Protein AF-A0A920T2P3-F1 (afdb_monomer_lite)

pLDDT: mean 90.7, std 9.58, range [54.44, 98.81]

Secondary structure (DSSP, 8-state):
----HHHHHHHHHGGGPPPSSSS-PPEEEE---S-TTT-SHHHHHHHHHHHHHH-TTSEEEE---THHHHHHHHH----GGGG--BTTEEE-SSSGGGTSSHHHHH-SEEEESS-THHHHHHHH----EEEE-TT----TT-GGGGGGGGSEEESSHHHHHHHHHHHTT--TTHHHHHHHHHHH----SS-HHHHHHHHHHHHHTSPP-

Radius of gyration: 18.59 Å; chains: 1; bounding box: 59×37×44 Å

Foldseek 3Di:
DLFDLLVVQLVVVVVDDDDPAPDDAAEEEEEEEQPPVFTCCVVCVVVVVVVCQVVVSYAYEAEYDLCNVVVCVVPVDDPVVVPDDDRRYHYDNDDPCSPSCSSLVPHQEYEYALDPVVLVNLLVDQAEYEYEPQPPDPCVPPPSRVSVLQYHYDDDSVSVVVRVVVRVPDRPRRVVSVVSSVVRDDDDPDHSVVVVVVVVVVVVPDDDD

Structure (mmCIF, N/CA/C/O backbone):
data_AF-A0A920T2P3-F1
#
_entry.id   AF-A0A920T2P3-F1
#
loop_
_atom_site.group_PDB
_atom_site.id
_atom_site.type_symbol
_atom_site.label_atom_id
_atom_site.label_alt_id
_atom_site.label_comp_id
_atom_site.label_asym_id
_atom_site.label_entity_id
_atom_site.label_seq_id
_atom_site.pdbx_PDB_ins_code
_atom_site.Cartn_x
_atom_site.Cartn_y
_atom_site.Cartn_z
_atom_site.occupancy
_atom_site.B_iso_or_equiv
_atom_site.auth_seq_id
_atom_site.auth_comp_id
_atom_site.auth_asym_id
_atom_site.auth_atom_id
_atom_site.pdbx_PDB_model_num
ATOM 1 N N . MET A 1 1 ? 16.962 -1.217 -22.207 1.00 61.66 1 MET A N 1
ATOM 2 C CA . MET A 1 1 ? 16.282 -1.446 -20.914 1.00 61.66 1 MET A CA 1
ATOM 3 C C . MET A 1 1 ? 16.564 -2.885 -20.512 1.00 61.66 1 MET A C 1
ATOM 5 O O . MET A 1 1 ? 16.487 -3.729 -21.389 1.00 61.66 1 MET A O 1
ATOM 9 N N . VAL A 1 2 ? 16.967 -3.155 -19.268 1.00 69.56 2 VAL A N 1
ATOM 10 C CA . VAL A 1 2 ? 17.396 -4.499 -18.810 1.00 69.56 2 VAL A CA 1
ATOM 11 C C . VAL A 1 2 ? 16.439 -5.113 -17.774 1.00 69.56 2 VAL A C 1
ATOM 13 O O . VAL A 1 2 ? 16.710 -6.179 -17.237 1.00 69.56 2 VAL A O 1
ATOM 16 N N . GLY A 1 3 ? 15.295 -4.466 -17.519 1.00 75.44 3 GLY A N 1
ATOM 17 C CA . GLY A 1 3 ? 14.324 -4.842 -16.484 1.00 75.44 3 GLY A CA 1
ATOM 18 C C . GLY A 1 3 ? 14.743 -4.397 -15.074 1.00 75.44 3 GLY A C 1
ATOM 19 O O . GLY A 1 3 ? 15.512 -3.446 -14.937 1.00 75.44 3 GLY A O 1
ATOM 20 N N . VAL A 1 4 ? 14.211 -5.052 -14.032 1.00 81.00 4 VAL A N 1
ATOM 21 C CA . VAL A 1 4 ? 14.334 -4.640 -12.618 1.00 81.00 4 VAL A CA 1
ATOM 22 C C . VAL A 1 4 ? 14.995 -5.757 -11.789 1.00 81.00 4 VAL A C 1
ATOM 24 O O . VAL A 1 4 ? 14.297 -6.684 -11.373 1.00 81.00 4 VAL A O 1
ATOM 27 N N . PRO A 1 5 ? 16.312 -5.680 -11.489 1.00 85.31 5 PRO A N 1
ATOM 28 C CA . PRO A 1 5 ? 17.038 -6.706 -10.722 1.00 85.31 5 PRO A CA 1
ATOM 29 C C . PRO A 1 5 ? 16.409 -7.060 -9.366 1.00 85.31 5 PRO A C 1
ATOM 31 O O . PRO A 1 5 ? 16.456 -8.209 -8.933 1.00 85.31 5 PRO A O 1
ATOM 34 N N . LYS A 1 6 ? 15.745 -6.097 -8.711 1.00 84.50 6 LYS A N 1
ATOM 35 C CA . LYS A 1 6 ? 15.019 -6.327 -7.452 1.00 84.50 6 LYS A CA 1
ATOM 36 C C . LYS A 1 6 ? 13.978 -7.448 -7.570 1.00 84.50 6 LYS A C 1
ATOM 38 O O . LYS A 1 6 ? 13.826 -8.236 -6.641 1.00 84.50 6 LYS A O 1
ATOM 43 N N . LEU A 1 7 ? 13.311 -7.578 -8.719 1.00 82.56 7 LEU A N 1
ATOM 44 C CA . LEU A 1 7 ? 12.327 -8.640 -8.936 1.00 82.56 7 LEU A CA 1
ATOM 45 C C . LEU A 1 7 ? 12.966 -10.029 -9.023 1.00 82.56 7 LEU A C 1
ATOM 47 O O . LEU A 1 7 ? 12.326 -11.009 -8.647 1.00 82.56 7 LEU A O 1
ATOM 51 N N . ASP A 1 8 ? 14.212 -10.133 -9.489 1.00 83.44 8 ASP A N 1
ATOM 52 C CA . ASP A 1 8 ? 14.950 -11.400 -9.467 1.00 83.44 8 ASP A CA 1
ATOM 53 C C . ASP A 1 8 ? 15.255 -11.811 -8.025 1.00 83.44 8 ASP A C 1
ATOM 55 O O . ASP A 1 8 ? 15.027 -12.956 -7.634 1.00 83.44 8 ASP A O 1
ATOM 59 N N . TRP A 1 9 ? 15.684 -10.854 -7.202 1.00 83.75 9 TRP A N 1
ATOM 60 C CA . TRP A 1 9 ? 15.942 -11.092 -5.786 1.00 83.75 9 TRP A CA 1
ATOM 61 C C . TRP A 1 9 ? 14.675 -11.476 -5.005 1.00 83.75 9 TRP A C 1
ATOM 63 O O . TRP A 1 9 ? 14.694 -12.440 -4.235 1.00 83.75 9 TRP A O 1
ATOM 73 N N . MET A 1 10 ? 13.548 -10.803 -5.256 1.00 82.62 10 MET A N 1
ATOM 74 C CA . MET A 1 10 ? 12.258 -11.146 -4.643 1.00 82.62 10 MET A CA 1
ATOM 75 C C . MET A 1 10 ? 11.829 -12.586 -4.968 1.00 82.62 10 MET A C 1
ATOM 77 O O . MET A 1 10 ? 11.338 -13.292 -4.085 1.00 82.62 10 MET A O 1
ATOM 81 N N . LYS A 1 11 ? 12.060 -13.065 -6.204 1.00 79.31 11 LYS A N 1
ATOM 82 C CA . LYS A 1 11 ? 11.781 -14.465 -6.588 1.00 79.31 11 LYS A CA 1
ATOM 83 C C . LYS A 1 11 ? 12.594 -15.461 -5.757 1.00 79.31 11 LYS A C 1
ATOM 85 O O . LYS A 1 11 ? 12.047 -16.477 -5.339 1.00 79.31 11 LYS A O 1
ATOM 90 N N . ILE A 1 12 ? 13.869 -15.167 -5.491 1.00 79.00 12 ILE A N 1
ATOM 91 C CA . ILE A 1 12 ? 14.753 -16.019 -4.676 1.00 79.00 12 ILE A CA 1
ATOM 92 C C . ILE A 1 12 ? 14.284 -16.033 -3.212 1.00 79.00 12 ILE A C 1
ATOM 94 O O . ILE A 1 12 ? 14.188 -17.095 -2.584 1.00 79.00 12 ILE A O 1
ATOM 98 N N . LYS A 1 13 ? 13.949 -14.856 -2.668 1.00 75.25 13 LYS A N 1
ATOM 99 C CA . LYS A 1 13 ? 13.565 -14.683 -1.261 1.00 75.25 13 LYS A CA 1
ATOM 100 C C . LYS A 1 13 ? 12.248 -15.375 -0.894 1.00 75.25 13 LYS A C 1
ATOM 102 O O . LYS A 1 13 ? 12.117 -15.880 0.222 1.00 75.25 13 LYS A O 1
ATOM 107 N N . LYS A 1 14 ? 11.299 -15.456 -1.832 1.00 67.31 14 LYS A N 1
ATOM 108 C CA . LYS A 1 14 ? 9.951 -16.022 -1.626 1.00 67.31 14 LYS A CA 1
ATOM 109 C C . LYS A 1 14 ? 9.938 -17.461 -1.075 1.00 67.31 14 LYS A C 1
ATOM 111 O O . LYS A 1 14 ? 8.937 -17.894 -0.517 1.00 67.31 14 LYS A O 1
ATOM 116 N N . SER A 1 15 ? 11.059 -18.181 -1.162 1.00 54.44 15 SER A N 1
ATOM 117 C CA . SER A 1 15 ? 11.254 -19.527 -0.602 1.00 54.44 15 SER A CA 1
ATOM 118 C C . SER A 1 15 ? 11.233 -19.622 0.939 1.00 54.44 15 SER A C 1
ATOM 120 O O . SER A 1 15 ? 11.198 -20.733 1.463 1.00 54.44 15 SER A O 1
ATOM 122 N N . LYS A 1 16 ? 11.217 -18.500 1.680 1.00 57.81 16 LYS A N 1
ATOM 123 C CA . LYS A 1 16 ? 11.247 -18.461 3.162 1.00 57.81 16 LYS A CA 1
ATOM 124 C C . LYS A 1 16 ? 9.990 -17.845 3.807 1.00 57.81 16 LYS A C 1
ATOM 126 O O . LYS A 1 16 ? 10.105 -17.049 4.735 1.00 57.81 16 LYS A O 1
ATOM 131 N N . SER A 1 17 ? 8.793 -18.163 3.312 1.00 60.75 17 SER A N 1
ATOM 132 C CA . SER A 1 17 ? 7.540 -17.565 3.813 1.00 60.75 17 SER A CA 1
ATOM 133 C C . SER A 1 17 ? 7.268 -17.908 5.287 1.00 60.75 17 SER A C 1
ATOM 135 O O . SER A 1 17 ? 7.016 -19.064 5.620 1.00 60.75 17 SER A O 1
ATOM 137 N N . GLN A 1 18 ? 7.254 -16.896 6.158 1.00 75.38 18 GLN A N 1
ATOM 138 C CA . GLN A 1 18 ? 6.680 -16.973 7.508 1.00 75.38 18 GLN A CA 1
ATOM 139 C C . GLN A 1 18 ? 5.186 -16.623 7.472 1.00 75.38 18 GLN A C 1
ATOM 141 O O . GLN A 1 18 ? 4.713 -16.012 6.519 1.00 75.38 18 GLN A O 1
ATOM 146 N N . ARG A 1 19 ? 4.427 -17.023 8.497 1.00 86.12 19 ARG A N 1
ATOM 147 C CA . ARG A 1 19 ? 3.021 -16.628 8.676 1.00 86.12 19 ARG A CA 1
ATOM 148 C C . ARG A 1 19 ? 2.975 -15.272 9.398 1.00 86.12 19 ARG A C 1
ATOM 150 O O . ARG A 1 19 ? 3.547 -15.172 10.476 1.00 86.12 19 ARG A O 1
ATOM 157 N N . LEU A 1 20 ? 2.315 -14.256 8.822 1.00 92.06 20 LEU A N 1
ATOM 158 C CA . LEU A 1 20 ? 2.193 -12.915 9.437 1.00 92.06 20 LEU A CA 1
ATOM 159 C C . LEU A 1 20 ? 1.037 -12.807 10.443 1.00 92.06 20 LEU A C 1
ATOM 161 O O . LEU A 1 20 ? 1.167 -12.113 11.443 1.00 92.06 20 LEU A O 1
ATOM 165 N N . PHE A 1 21 ? -0.079 -13.495 10.190 1.00 95.88 21 PHE A N 1
ATOM 166 C CA . PHE A 1 21 ? -1.282 -13.457 11.030 1.00 95.88 21 PHE A CA 1
ATOM 167 C C . PHE A 1 21 ? -1.726 -14.873 11.392 1.00 95.88 21 PHE A C 1
ATOM 169 O O . PHE A 1 21 ? -1.635 -15.778 10.566 1.00 95.88 21 PHE A O 1
ATOM 176 N N . ASN A 1 22 ? -2.276 -15.073 12.591 1.00 95.19 22 ASN A N 1
ATOM 177 C CA . ASN A 1 22 ? -2.710 -16.388 13.097 1.00 95.19 22 ASN A CA 1
ATOM 178 C C . ASN A 1 22 ? -4.079 -16.861 12.557 1.00 95.19 22 ASN A C 1
ATOM 180 O O . ASN A 1 22 ? -4.710 -17.738 13.140 1.00 95.19 22 ASN A O 1
ATOM 184 N N . ASN A 1 23 ? -4.550 -16.282 11.454 1.00 95.94 23 ASN A N 1
ATOM 185 C CA . ASN A 1 23 ? -5.811 -16.606 10.787 1.00 95.94 23 ASN A CA 1
ATOM 186 C C . ASN A 1 23 ? -5.610 -16.576 9.255 1.00 95.94 23 ASN A C 1
ATOM 188 O O . ASN A 1 23 ? -4.478 -16.394 8.802 1.00 95.94 23 ASN A O 1
ATOM 192 N N . ASP A 1 24 ? -6.683 -16.774 8.487 1.00 95.50 24 ASP A N 1
ATOM 193 C CA . ASP A 1 24 ? -6.663 -16.786 7.013 1.00 95.50 24 ASP A CA 1
ATOM 194 C C . ASP A 1 24 ? -7.496 -15.630 6.414 1.00 95.50 24 ASP A C 1
ATOM 196 O O . ASP A 1 24 ? -7.979 -15.707 5.285 1.00 95.50 24 ASP A O 1
ATOM 200 N N . ASN A 1 25 ? -7.709 -14.558 7.186 1.00 97.88 25 ASN A N 1
ATOM 201 C CA . ASN A 1 25 ? -8.450 -13.386 6.727 1.00 97.88 25 ASN A CA 1
ATOM 202 C C . ASN A 1 25 ? -7.683 -12.655 5.609 1.00 97.88 25 ASN A C 1
ATOM 204 O O . ASN A 1 25 ? -6.449 -12.604 5.665 1.00 97.88 25 ASN A O 1
ATOM 208 N N . PRO A 1 26 ? -8.388 -12.005 4.657 1.00 98.06 26 PRO A N 1
ATOM 209 C CA . PRO A 1 26 ? -7.751 -11.198 3.621 1.00 98.06 26 PRO A CA 1
ATOM 210 C C . PRO A 1 26 ? -6.804 -10.150 4.209 1.00 98.06 26 PRO A C 1
ATOM 212 O O . PRO A 1 26 ? -7.164 -9.443 5.157 1.00 98.06 26 PRO A O 1
ATOM 215 N N . ILE A 1 27 ? -5.610 -10.043 3.632 1.00 98.56 27 ILE A N 1
ATOM 216 C CA . ILE A 1 27 ? -4.548 -9.152 4.096 1.00 98.56 27 ILE A CA 1
ATOM 217 C C . ILE A 1 27 ? -4.503 -7.898 3.221 1.00 98.56 27 ILE A C 1
ATOM 219 O O . ILE A 1 27 ? -4.274 -7.961 2.012 1.00 98.56 27 ILE A O 1
ATOM 223 N N . PHE A 1 28 ? -4.658 -6.738 3.847 1.00 98.81 28 PHE A N 1
ATOM 224 C CA . PHE A 1 28 ? -4.520 -5.430 3.217 1.00 98.81 28 PHE A CA 1
ATOM 225 C C . PHE A 1 28 ? -3.160 -4.832 3.555 1.00 98.81 28 PHE A C 1
ATOM 227 O O . PHE A 1 28 ? -2.734 -4.877 4.705 1.00 98.81 28 PHE A O 1
ATOM 234 N N . TYR A 1 29 ? -2.484 -4.245 2.571 1.00 98.62 29 TYR A N 1
ATOM 235 C CA . TYR A 1 29 ? -1.197 -3.580 2.760 1.00 98.62 29 TYR A CA 1
ATOM 236 C C . TYR A 1 29 ? -1.336 -2.078 2.547 1.00 98.62 29 TYR A C 1
ATOM 238 O O . TYR A 1 29 ? -1.488 -1.633 1.413 1.00 98.62 29 TYR A O 1
ATOM 246 N N . TYR A 1 30 ? -1.278 -1.306 3.634 1.00 98.69 30 TYR A N 1
ATOM 247 C CA . TYR A 1 30 ? -1.269 0.152 3.584 1.00 98.69 30 TYR A CA 1
ATOM 248 C C . TYR A 1 30 ? 0.164 0.686 3.512 1.00 98.69 30 TYR A C 1
ATOM 250 O O . TYR A 1 30 ? 0.909 0.594 4.489 1.00 98.69 30 TYR A O 1
ATOM 258 N N . ASN A 1 31 ? 0.528 1.254 2.359 1.00 97.88 31 ASN A N 1
ATOM 259 C CA . ASN A 1 31 ? 1.858 1.798 2.075 1.00 97.88 31 ASN A CA 1
ATOM 260 C C . ASN A 1 31 ? 1.779 3.183 1.415 1.00 97.88 31 ASN A C 1
ATOM 262 O O . ASN A 1 31 ? 1.999 3.308 0.205 1.00 97.88 31 ASN A O 1
ATOM 266 N N . PRO A 1 32 ? 1.448 4.230 2.186 1.00 96.94 32 PRO A N 1
ATOM 267 C CA . PRO A 1 32 ? 1.470 5.590 1.680 1.00 96.94 32 PRO A CA 1
ATOM 268 C C . PRO A 1 32 ? 2.897 6.071 1.399 1.00 96.94 32 PRO A C 1
ATOM 270 O O . PRO A 1 32 ? 3.878 5.617 2.005 1.00 96.94 32 PRO A O 1
ATOM 273 N N . HIS A 1 33 ? 2.990 7.035 0.494 1.00 95.50 33 HIS A N 1
ATOM 274 C CA . HIS A 1 33 ? 4.208 7.744 0.154 1.00 95.50 33 HIS A CA 1
ATOM 275 C C . HIS A 1 33 ? 4.701 8.598 1.329 1.00 95.50 33 HIS A C 1
ATOM 277 O O . HIS A 1 33 ? 3.955 8.890 2.264 1.00 95.50 33 HIS A O 1
ATOM 283 N N . TRP A 1 34 ? 5.973 8.995 1.310 1.00 93.06 34 TRP A N 1
ATOM 284 C CA . TRP A 1 34 ? 6.569 9.754 2.411 1.00 93.06 34 TRP A CA 1
ATOM 285 C C . TRP A 1 34 ? 6.405 11.271 2.258 1.00 93.06 34 TRP A C 1
ATOM 287 O O . TRP A 1 34 ? 6.325 11.970 3.265 1.00 93.06 34 TRP A O 1
ATOM 297 N N . GLU A 1 35 ? 6.332 11.790 1.030 1.00 92.19 35 GLU A N 1
ATOM 298 C CA . GLU A 1 35 ? 6.154 13.226 0.797 1.00 92.19 35 GLU A CA 1
ATOM 299 C C . GLU A 1 35 ? 4.749 13.672 1.210 1.00 92.19 35 GLU A C 1
ATOM 301 O O . GLU A 1 35 ? 3.751 13.304 0.592 1.00 92.19 35 GLU A O 1
ATOM 306 N N . ILE A 1 36 ? 4.676 14.467 2.279 1.00 87.19 36 ILE A N 1
ATOM 307 C CA . ILE A 1 36 ? 3.431 14.816 2.983 1.00 87.19 36 ILE A CA 1
ATOM 308 C C . ILE A 1 36 ? 2.399 15.490 2.064 1.00 87.19 36 ILE A C 1
ATOM 310 O O . ILE A 1 36 ? 1.200 15.269 2.232 1.00 87.19 36 ILE A O 1
ATOM 314 N N . GLU A 1 37 ? 2.851 16.278 1.085 1.00 88.69 37 GLU A N 1
ATOM 315 C CA . GLU A 1 37 ? 1.982 16.996 0.140 1.00 88.69 37 GLU A CA 1
ATOM 316 C C . GLU A 1 37 ? 1.169 16.060 -0.760 1.00 88.69 37 GLU A C 1
ATOM 318 O O . GLU A 1 37 ? 0.077 16.419 -1.191 1.00 88.69 37 GLU A O 1
ATOM 323 N N . PHE A 1 38 ? 1.664 14.844 -0.993 1.00 90.12 38 PHE A N 1
ATOM 324 C CA . PHE A 1 38 ? 1.003 13.837 -1.825 1.00 90.12 38 PHE A CA 1
ATOM 325 C C . PHE A 1 38 ? 0.519 12.628 -1.025 1.00 90.12 38 PHE A C 1
ATOM 327 O O . PHE A 1 38 ? -0.368 11.895 -1.461 1.00 90.12 38 PHE A O 1
ATOM 334 N N . SER A 1 39 ? 1.106 12.422 0.151 1.00 95.00 39 SER A N 1
ATOM 335 C CA . SER A 1 39 ? 0.859 11.272 1.003 1.00 95.00 39 SER A CA 1
ATOM 336 C C . SER A 1 39 ? -0.546 11.289 1.591 1.00 95.00 39 SER A C 1
ATOM 338 O O . SER A 1 39 ? -1.037 12.327 2.049 1.00 95.00 39 SER A O 1
ATOM 340 N N . SER A 1 40 ? -1.172 10.117 1.678 1.00 96.94 40 SER A N 1
ATOM 341 C CA . SER A 1 40 ? -2.374 9.939 2.489 1.00 96.94 40 SER A CA 1
ATOM 342 C C . SER A 1 40 ? -2.070 9.797 3.979 1.00 96.94 40 SER A C 1
ATOM 344 O O . SER A 1 40 ? -2.986 9.900 4.791 1.00 96.94 40 SER A O 1
ATOM 346 N N . TYR A 1 41 ? -0.807 9.590 4.367 1.00 96.62 41 TYR A N 1
ATOM 347 C CA . TYR A 1 41 ? -0.419 9.159 5.708 1.00 96.62 41 TYR A CA 1
ATOM 348 C C . TYR A 1 41 ? -1.004 10.032 6.829 1.00 96.62 41 TYR A C 1
ATOM 350 O O . TYR A 1 41 ? -1.790 9.527 7.625 1.00 96.62 41 TYR A O 1
ATOM 358 N N . LEU A 1 42 ? -0.708 11.338 6.871 1.00 94.81 42 LEU A N 1
ATOM 359 C CA . LEU A 1 42 ? -1.171 12.200 7.973 1.00 94.81 42 LEU A CA 1
ATOM 360 C C . LEU A 1 42 ? -2.692 12.388 8.012 1.00 94.81 42 LEU A C 1
ATOM 362 O O . LEU A 1 42 ? -3.247 12.595 9.084 1.00 94.81 42 LEU A O 1
ATOM 366 N N . LYS A 1 43 ? -3.365 12.319 6.860 1.00 95.81 43 LYS A N 1
ATOM 367 C CA . LYS A 1 43 ? -4.815 12.541 6.755 1.00 95.81 43 LYS A CA 1
ATOM 368 C C . LYS A 1 43 ? -5.640 11.273 6.987 1.00 95.81 43 LYS A C 1
ATOM 370 O O . LYS A 1 43 ? -6.806 11.380 7.346 1.00 95.81 43 LYS A O 1
ATOM 375 N N . TRP A 1 44 ? -5.060 10.095 6.748 1.00 97.69 44 TRP A N 1
ATOM 376 C CA . TRP A 1 44 ? -5.793 8.825 6.715 1.00 97.69 44 TRP A CA 1
ATOM 377 C C . TRP A 1 44 ? -5.261 7.749 7.655 1.00 97.69 44 TRP A C 1
ATOM 379 O O . TRP A 1 44 ? -5.937 6.736 7.805 1.00 97.69 44 TRP A O 1
ATOM 389 N N . LYS A 1 45 ? -4.101 7.916 8.306 1.00 96.56 45 LYS A N 1
ATOM 390 C CA . LYS A 1 45 ? -3.564 6.876 9.202 1.00 96.56 45 LYS A CA 1
ATOM 391 C C . LYS A 1 45 ? -4.579 6.431 10.258 1.00 96.56 45 LYS A C 1
ATOM 393 O O . LYS A 1 45 ? -4.817 5.233 10.381 1.00 96.56 45 LYS A O 1
ATOM 398 N N . ASP A 1 46 ? -5.230 7.376 10.932 1.00 96.88 46 ASP A N 1
ATOM 399 C CA . ASP A 1 46 ? -6.174 7.070 12.008 1.00 96.88 46 ASP A CA 1
ATOM 400 C C . ASP A 1 46 ? -7.464 6.467 11.445 1.00 96.88 46 ASP A C 1
ATOM 402 O O . ASP A 1 46 ? -7.923 5.446 11.942 1.00 96.88 46 ASP A O 1
ATOM 406 N N . VAL A 1 47 ? -7.963 6.993 10.32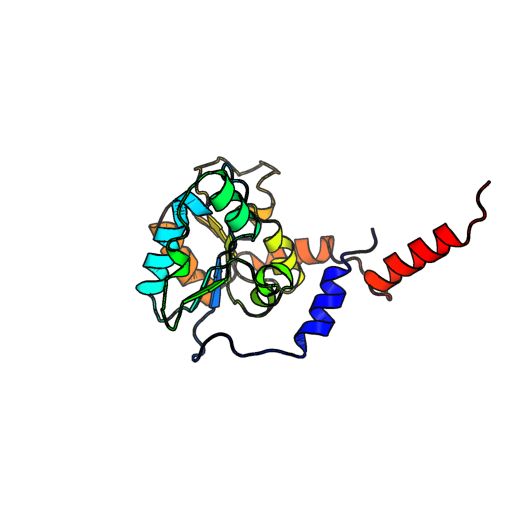0 1.00 97.69 47 VAL A N 1
ATOM 407 C CA . VAL A 1 47 ? -9.124 6.446 9.595 1.00 97.69 47 VAL A CA 1
ATOM 408 C C . VAL A 1 47 ? -8.907 4.977 9.210 1.00 97.69 47 VAL A C 1
ATOM 410 O O . VAL A 1 47 ? -9.774 4.133 9.436 1.00 97.69 47 VAL A O 1
ATOM 413 N N . ILE A 1 48 ? -7.738 4.655 8.647 1.00 98.31 48 ILE A N 1
ATOM 414 C CA . ILE A 1 48 ? -7.374 3.288 8.257 1.00 98.31 48 ILE A CA 1
ATOM 415 C C . ILE A 1 48 ? -7.287 2.395 9.496 1.00 98.31 48 ILE A C 1
ATOM 417 O O . ILE A 1 48 ? -7.903 1.331 9.537 1.00 98.31 48 ILE A O 1
ATOM 421 N N . LEU A 1 49 ? -6.559 2.824 10.526 1.00 98.31 49 LEU A N 1
ATOM 422 C CA . LEU A 1 49 ? -6.371 2.034 11.741 1.00 98.31 49 LEU A CA 1
ATOM 423 C C . LEU A 1 49 ? -7.697 1.773 12.465 1.00 98.31 49 LEU A C 1
ATOM 425 O O . LEU A 1 49 ? -7.957 0.641 12.867 1.00 98.31 49 LEU A O 1
ATOM 429 N N . GLU A 1 50 ? -8.558 2.781 12.600 1.00 98.00 50 GLU A N 1
ATOM 430 C CA . GLU A 1 50 ? -9.885 2.642 13.204 1.00 98.00 50 GLU A CA 1
ATOM 431 C C . GLU A 1 50 ? -10.779 1.686 12.414 1.00 98.00 50 GLU A C 1
ATOM 433 O O . GLU A 1 50 ? -11.416 0.811 13.007 1.00 98.00 50 GLU A O 1
ATOM 438 N N . PHE A 1 51 ? -10.777 1.780 11.081 1.00 98.50 51 PHE A N 1
ATOM 439 C CA . PHE A 1 51 ? -11.531 0.861 10.235 1.00 98.50 51 PHE A CA 1
ATOM 440 C C . PHE A 1 51 ? -11.098 -0.597 10.459 1.00 98.50 51 PHE A C 1
ATOM 442 O O . PHE A 1 51 ? -11.939 -1.462 10.720 1.00 98.50 51 PHE A O 1
ATOM 449 N N . PHE A 1 52 ? -9.795 -0.890 10.425 1.00 98.50 52 PHE A N 1
ATOM 450 C CA . PHE A 1 52 ? -9.306 -2.263 10.599 1.00 98.50 52 PHE A CA 1
ATOM 451 C C . PHE A 1 52 ? -9.423 -2.774 12.043 1.00 98.50 52 PHE A C 1
ATOM 453 O O . PHE A 1 52 ? -9.638 -3.971 12.235 1.00 98.50 52 PHE A O 1
ATOM 460 N N . LYS A 1 53 ? -9.401 -1.897 13.057 1.00 98.06 53 LYS A N 1
ATOM 461 C CA . LYS A 1 53 ? -9.747 -2.267 14.444 1.00 98.06 53 LYS A CA 1
ATOM 462 C C . LYS A 1 53 ? -11.191 -2.754 14.564 1.00 98.06 53 LYS A C 1
ATOM 464 O O . LYS A 1 53 ? -11.468 -3.713 15.283 1.00 98.06 53 LYS A O 1
ATOM 469 N N . GLN A 1 54 ? -12.116 -2.115 13.844 1.00 97.88 54 GLN A N 1
ATOM 470 C CA . GLN A 1 54 ? -13.538 -2.472 13.854 1.00 97.88 54 GLN A CA 1
ATOM 471 C C . GLN A 1 54 ? -13.862 -3.680 12.960 1.00 97.88 54 GLN A C 1
ATOM 473 O O . GLN A 1 54 ? -14.832 -4.397 13.212 1.00 97.88 54 GLN A O 1
ATOM 478 N N . LYS A 1 55 ? -13.078 -3.923 11.903 1.00 97.38 55 LYS A N 1
ATOM 479 C CA . LYS A 1 55 ? -13.309 -4.989 10.915 1.00 97.38 55 LYS A CA 1
ATOM 480 C C . LYS A 1 55 ? -12.285 -6.120 11.045 1.00 97.38 55 LYS A C 1
ATOM 482 O O . LYS A 1 55 ? -11.557 -6.417 10.106 1.00 97.38 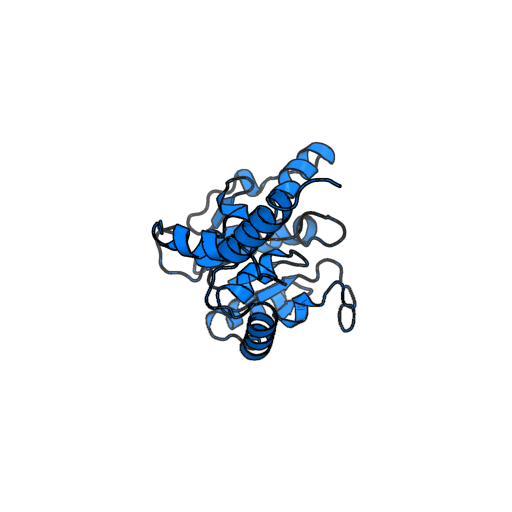55 LYS A O 1
ATOM 487 N N . LYS A 1 56 ? -12.281 -6.814 12.190 1.00 96.12 56 LYS A N 1
ATOM 488 C CA . LYS A 1 56 ? -11.311 -7.889 12.513 1.00 96.12 56 LYS A CA 1
ATOM 489 C C . LYS A 1 56 ? -11.349 -9.130 11.607 1.00 96.12 56 LYS A C 1
ATOM 491 O O . LYS A 1 56 ? -10.493 -9.999 11.724 1.00 96.12 56 LYS A O 1
ATOM 496 N N . PHE A 1 57 ? -12.315 -9.214 10.692 1.00 96.81 57 PHE A N 1
ATOM 497 C CA . PHE A 1 57 ? -12.339 -10.198 9.604 1.00 96.81 57 PHE A CA 1
ATOM 498 C C . PHE A 1 57 ? -11.432 -9.814 8.419 1.00 96.81 57 PHE A C 1
ATOM 500 O O . PHE A 1 57 ? -11.396 -10.527 7.419 1.00 96.81 57 PHE A O 1
ATOM 507 N N . TYR A 1 58 ? -10.690 -8.710 8.534 1.00 98.50 58 TYR A N 1
ATOM 508 C CA . TYR A 1 58 ? -9.581 -8.340 7.665 1.00 98.50 58 TYR A CA 1
ATOM 509 C C . TYR A 1 58 ? -8.305 -8.154 8.482 1.00 98.50 58 TYR A C 1
ATOM 511 O O . TYR A 1 58 ? -8.341 -7.636 9.601 1.00 98.50 58 TYR A O 1
ATOM 519 N N . ASN A 1 59 ? -7.178 -8.528 7.888 1.00 98.75 59 ASN A N 1
ATOM 520 C CA . ASN A 1 59 ? -5.857 -8.238 8.421 1.00 98.75 59 ASN A CA 1
ATOM 521 C C . ASN A 1 59 ? -5.285 -6.985 7.749 1.00 98.75 59 ASN A C 1
ATOM 523 O O . ASN A 1 59 ? -5.487 -6.769 6.553 1.00 98.75 59 ASN A O 1
ATOM 527 N N . LEU A 1 60 ? -4.533 -6.185 8.498 1.00 98.81 60 LEU A N 1
ATOM 528 C CA . LEU A 1 60 ? -3.849 -4.994 8.009 1.00 98.81 60 LEU A CA 1
ATOM 529 C C . LEU A 1 60 ? -2.352 -5.098 8.273 1.00 98.81 60 LEU A C 1
ATOM 531 O O . LEU A 1 60 ? -1.922 -5.210 9.414 1.00 98.81 60 LEU A O 1
ATOM 535 N N . ILE A 1 61 ? -1.562 -4.962 7.220 1.00 98.56 61 ILE A N 1
ATOM 536 C CA . ILE A 1 61 ? -0.162 -4.570 7.300 1.00 98.56 61 ILE A CA 1
ATOM 537 C C . ILE A 1 61 ? -0.130 -3.047 7.157 1.00 98.56 61 ILE A C 1
ATOM 539 O O . ILE A 1 61 ? -0.325 -2.509 6.065 1.00 98.56 61 ILE A O 1
ATOM 543 N N . PHE A 1 62 ? 0.086 -2.346 8.265 1.00 98.56 62 PHE A N 1
ATOM 544 C CA . PHE A 1 62 ? 0.302 -0.907 8.301 1.00 98.56 62 PHE A CA 1
ATOM 545 C C . PHE A 1 62 ? 1.807 -0.654 8.199 1.00 98.56 62 PHE A C 1
ATOM 547 O O . PHE A 1 62 ? 2.527 -0.702 9.196 1.00 98.56 62 PHE A O 1
ATOM 554 N N . SER A 1 63 ? 2.289 -0.427 6.979 1.00 97.50 63 SER A N 1
ATOM 555 C CA . SER A 1 63 ? 3.713 -0.229 6.718 1.00 97.50 63 SER A CA 1
ATOM 556 C C . SER A 1 63 ? 3.909 0.901 5.703 1.00 97.50 63 SER A C 1
ATOM 558 O O . SER A 1 63 ? 4.032 0.659 4.497 1.00 97.50 63 SER A O 1
ATOM 560 N N . PRO A 1 64 ? 3.867 2.169 6.164 1.00 95.94 64 PRO A N 1
ATOM 561 C CA . PRO A 1 64 ? 4.165 3.321 5.328 1.00 95.94 64 PRO A CA 1
ATOM 562 C C . PRO A 1 64 ? 5.632 3.328 4.902 1.00 95.94 64 PRO A C 1
ATOM 564 O O . PRO A 1 64 ? 6.468 2.623 5.464 1.00 95.94 64 PRO A O 1
ATOM 567 N N . HIS A 1 65 ? 5.962 4.146 3.902 1.00 94.38 65 HIS A N 1
ATOM 568 C CA . HIS A 1 65 ? 7.344 4.267 3.450 1.00 94.38 65 HIS A CA 1
ATOM 569 C C . HIS A 1 65 ? 8.280 4.639 4.627 1.00 94.38 65 HIS A C 1
ATOM 571 O O . HIS A 1 65 ? 7.984 5.615 5.320 1.00 94.38 65 HIS A O 1
ATOM 577 N N . PRO A 1 66 ? 9.431 3.961 4.844 1.00 92.25 66 PRO A N 1
ATOM 578 C CA . PRO A 1 66 ? 10.270 4.158 6.040 1.00 92.25 66 PRO A CA 1
ATOM 579 C C . PRO A 1 66 ? 10.731 5.604 6.291 1.00 92.25 66 PRO A C 1
ATOM 581 O O . PRO A 1 66 ? 10.940 6.022 7.431 1.00 92.25 66 PRO A O 1
ATOM 584 N N . LEU A 1 67 ? 10.824 6.419 5.231 1.00 93.44 67 LEU A N 1
ATOM 585 C CA . LEU A 1 67 ? 11.112 7.857 5.341 1.00 93.44 67 LEU A CA 1
ATOM 586 C C . LEU A 1 67 ? 10.061 8.647 6.142 1.00 93.44 67 LEU A C 1
ATOM 588 O O . LEU A 1 67 ? 10.406 9.699 6.675 1.00 93.44 67 LEU A O 1
ATOM 592 N N . ILE A 1 68 ? 8.829 8.151 6.303 1.00 92.19 68 ILE A N 1
ATOM 593 C CA . ILE A 1 68 ? 7.843 8.719 7.239 1.00 92.19 68 ILE A CA 1
ATOM 594 C C . ILE A 1 68 ? 8.428 8.775 8.653 1.00 92.19 68 ILE A C 1
ATOM 596 O O . ILE A 1 68 ? 8.363 9.804 9.321 1.00 92.19 68 ILE A O 1
ATOM 600 N N . GLN A 1 69 ? 9.111 7.721 9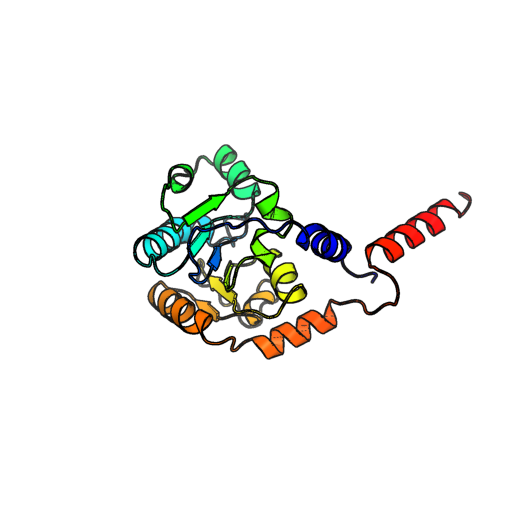.100 1.00 89.75 69 GLN A N 1
ATOM 601 C CA . GLN A 1 69 ? 9.692 7.713 10.438 1.00 89.75 69 GLN A CA 1
ATOM 602 C C . GLN A 1 69 ? 10.804 8.767 10.592 1.00 89.75 69 GLN A C 1
ATOM 604 O O . GLN A 1 69 ? 10.924 9.415 11.635 1.00 89.75 69 GLN A O 1
ATOM 609 N N . HIS A 1 70 ? 11.610 8.975 9.547 1.00 88.12 70 HIS A N 1
ATOM 610 C CA . HIS A 1 70 ? 12.629 10.028 9.520 1.00 88.12 70 HIS A CA 1
ATOM 611 C C . HIS A 1 70 ? 12.008 11.431 9.497 1.00 88.12 70 HIS A C 1
ATOM 613 O O . HIS A 1 70 ? 12.469 12.324 10.210 1.00 88.12 70 HIS A O 1
ATOM 619 N N . LEU A 1 71 ? 10.936 11.625 8.727 1.00 88.81 71 LEU A N 1
ATOM 620 C CA . LEU A 1 71 ? 10.217 12.894 8.665 1.00 88.81 71 LEU A CA 1
ATOM 621 C C . LEU A 1 71 ? 9.523 13.243 9.978 1.00 88.81 71 LEU A C 1
ATOM 623 O O . LEU A 1 71 ? 9.561 14.410 10.361 1.00 88.81 71 LEU A O 1
ATOM 627 N N . SER A 1 72 ? 8.949 12.267 10.683 1.00 89.62 72 SER A N 1
ATOM 628 C CA . SER A 1 72 ? 8.390 12.466 12.026 1.00 89.62 72 SER A CA 1
ATOM 629 C C . SER A 1 72 ? 9.429 13.077 12.965 1.00 89.62 72 SER A C 1
ATOM 631 O O . SER A 1 72 ? 9.166 14.104 13.581 1.00 89.62 72 SER A O 1
ATOM 633 N N . LYS A 1 73 ? 10.660 12.543 12.991 1.00 88.69 73 LYS A N 1
ATOM 634 C CA . LYS A 1 73 ? 11.751 13.098 13.817 1.00 88.69 73 LYS A CA 1
ATOM 635 C C . LYS A 1 73 ? 12.115 14.537 13.435 1.00 88.69 73 LYS A C 1
ATOM 637 O O . LYS A 1 73 ? 12.473 15.323 14.303 1.00 88.69 73 LYS A O 1
ATOM 642 N N . LYS A 1 74 ? 12.040 14.880 12.144 1.00 89.44 74 LYS A N 1
ATOM 643 C CA . LYS A 1 74 ? 12.386 16.216 11.629 1.00 89.44 74 LYS A CA 1
ATOM 644 C C . LYS A 1 74 ? 11.286 17.256 11.867 1.00 89.44 74 LYS A C 1
ATOM 646 O O . LYS A 1 74 ? 11.593 18.419 12.100 1.00 89.44 74 LYS A O 1
ATOM 651 N N . THR A 1 75 ? 10.026 16.856 11.738 1.00 88.44 75 THR A N 1
ATOM 652 C CA . THR A 1 75 ? 8.860 17.759 11.727 1.00 88.44 75 THR A CA 1
ATOM 653 C C . THR A 1 75 ? 8.050 17.724 13.021 1.00 88.44 75 THR A C 1
ATOM 655 O O . THR A 1 75 ? 7.259 18.629 13.261 1.00 88.44 75 THR A O 1
ATOM 658 N N . GLY A 1 76 ? 8.255 16.711 13.863 1.00 88.38 76 GLY A N 1
ATOM 659 C CA . GLY A 1 76 ? 7.643 16.585 15.182 1.00 88.38 76 GLY A CA 1
ATOM 660 C C . GLY A 1 76 ? 6.247 15.960 15.209 1.00 88.38 76 GLY A C 1
ATOM 661 O O . GLY A 1 76 ? 5.654 15.923 16.282 1.00 88.38 76 GLY A O 1
ATOM 662 N N . TYR A 1 77 ? 5.698 15.462 14.091 1.00 88.19 77 TYR A N 1
ATOM 663 C CA . TYR A 1 77 ? 4.410 14.757 14.152 1.00 88.19 77 TYR A CA 1
ATOM 664 C C . TYR A 1 77 ? 4.539 13.391 14.833 1.00 88.19 77 TYR A C 1
ATOM 666 O O . TYR A 1 77 ? 5.536 12.681 14.677 1.00 88.19 77 TYR A O 1
ATOM 674 N N . GLU A 1 78 ? 3.495 13.006 15.559 1.00 89.06 78 GLU A N 1
ATOM 675 C CA . GLU A 1 78 ? 3.469 11.790 16.368 1.00 89.06 78 GLU A CA 1
ATOM 676 C C . GLU A 1 78 ? 3.249 10.522 15.531 1.00 89.06 78 GLU A C 1
ATOM 678 O O . GLU A 1 78 ? 2.503 10.521 14.547 1.00 89.06 78 GLU A O 1
ATOM 683 N N . LEU A 1 79 ? 3.860 9.420 15.976 1.00 91.19 79 LEU A N 1
ATOM 684 C CA . LEU A 1 79 ? 3.717 8.070 15.416 1.00 91.19 79 LEU A CA 1
ATOM 685 C C . LEU A 1 79 ? 2.984 7.160 16.413 1.00 91.19 79 LEU A C 1
ATOM 687 O O . LEU A 1 79 ? 3.526 6.149 16.868 1.00 91.19 79 LEU A O 1
ATOM 691 N N . ASN A 1 80 ? 1.776 7.556 16.817 1.00 90.56 80 ASN A N 1
ATOM 692 C CA . ASN A 1 80 ? 0.992 6.861 17.846 1.00 90.56 80 ASN A CA 1
ATOM 693 C C . ASN A 1 80 ? 0.658 5.411 17.469 1.00 90.56 80 ASN A C 1
ATOM 695 O O . ASN A 1 80 ? 0.476 4.564 18.344 1.00 90.56 80 ASN A O 1
ATOM 699 N N . GLU A 1 81 ? 0.653 5.098 16.174 1.00 92.81 81 GLU A N 1
ATOM 700 C CA . GLU A 1 81 ? 0.431 3.751 15.669 1.00 92.81 81 GLU A CA 1
ATOM 701 C C . GLU A 1 81 ? 1.494 2.738 16.119 1.00 92.81 81 GLU A C 1
ATOM 703 O O . GLU A 1 81 ? 1.194 1.550 16.175 1.00 92.81 81 GLU A O 1
ATOM 708 N N . LYS A 1 82 ? 2.698 3.183 16.522 1.00 90.94 82 LYS A N 1
ATOM 709 C CA . LYS A 1 82 ? 3.751 2.305 17.073 1.00 90.94 82 LYS A CA 1
ATOM 710 C C . LYS A 1 82 ? 3.297 1.502 18.291 1.00 90.94 82 LYS A C 1
ATOM 712 O O . LYS A 1 82 ? 3.859 0.450 18.568 1.00 90.94 82 LYS A O 1
ATOM 717 N N . ASN A 1 83 ? 2.311 2.017 19.022 1.00 91.56 83 ASN A N 1
ATOM 718 C CA . ASN A 1 83 ? 1.808 1.415 20.253 1.00 91.56 83 ASN A CA 1
ATOM 719 C C . ASN A 1 83 ? 0.536 0.583 20.027 1.00 91.56 83 ASN A C 1
ATOM 721 O O . ASN A 1 83 ? -0.095 0.159 20.993 1.00 91.56 83 ASN A O 1
ATOM 725 N N . ILE A 1 84 ? 0.110 0.385 18.775 1.00 94.12 84 ILE A N 1
ATOM 726 C CA . ILE A 1 84 ? -1.070 -0.426 18.471 1.00 94.12 84 ILE A CA 1
ATOM 727 C C . ILE A 1 84 ? -0.742 -1.899 18.681 1.00 94.12 84 ILE A C 1
ATOM 729 O O . ILE A 1 84 ? 0.212 -2.425 18.116 1.00 94.12 84 ILE A O 1
ATOM 733 N N . VAL A 1 85 ? -1.583 -2.560 19.473 1.00 93.62 85 VAL A N 1
ATOM 734 C CA . VAL A 1 85 ? -1.513 -3.995 19.748 1.00 93.62 85 VAL A CA 1
ATOM 735 C C . VAL A 1 85 ? -2.873 -4.596 19.404 1.00 93.62 85 VAL A C 1
ATOM 737 O O . VAL A 1 85 ? -3.810 -4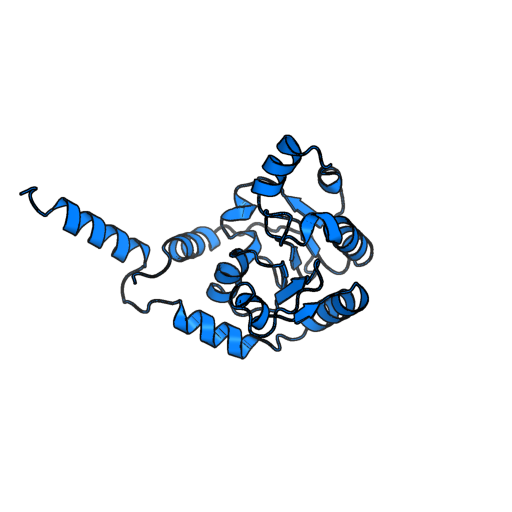.514 20.192 1.00 93.62 85 VAL A O 1
ATOM 740 N N . GLU A 1 86 ? -2.995 -5.150 18.199 1.00 96.62 86 GLU A N 1
ATOM 741 C CA . GLU A 1 86 ? -4.205 -5.815 17.702 1.00 96.62 86 GLU A CA 1
ATOM 742 C C . GLU A 1 86 ? -3.813 -7.070 16.918 1.00 96.62 86 GLU A C 1
ATOM 744 O O . GLU A 1 86 ? -2.936 -7.013 16.059 1.00 96.62 86 GLU A O 1
ATOM 749 N N . ASP A 1 87 ? -4.504 -8.189 17.144 1.00 96.81 87 ASP A N 1
ATOM 750 C CA . ASP A 1 87 ? -4.172 -9.474 16.501 1.00 96.81 87 ASP A CA 1
ATOM 751 C C . ASP A 1 87 ? -4.292 -9.453 14.966 1.00 96.81 87 ASP A C 1
ATOM 753 O O . ASP A 1 87 ? -3.710 -10.295 14.280 1.00 96.81 87 ASP A O 1
ATOM 757 N N . ASN A 1 88 ? -5.071 -8.514 14.420 1.00 98.38 88 ASN A N 1
ATOM 758 C CA . ASN A 1 88 ? -5.303 -8.351 12.987 1.00 98.38 88 ASN A CA 1
ATOM 759 C C . ASN A 1 88 ? -4.570 -7.141 12.383 1.00 98.38 88 ASN A C 1
ATOM 761 O O . ASN A 1 88 ? -4.796 -6.836 11.214 1.00 98.38 88 ASN A O 1
ATOM 765 N N . ILE A 1 89 ? -3.716 -6.438 13.139 1.00 98.56 89 ILE A N 1
ATOM 766 C CA . ILE A 1 89 ? -2.944 -5.295 12.630 1.00 98.56 89 ILE A CA 1
ATOM 767 C C . ILE A 1 89 ? -1.461 -5.488 12.940 1.00 98.56 89 ILE A C 1
ATOM 769 O O . ILE A 1 89 ? -1.037 -5.459 14.090 1.00 98.56 89 ILE A O 1
ATOM 773 N N . LEU A 1 90 ? -0.663 -5.613 11.886 1.00 97.94 90 LEU A N 1
ATOM 774 C CA . LEU A 1 90 ? 0.790 -5.566 11.939 1.00 97.94 90 LEU A CA 1
ATOM 775 C C . LEU A 1 90 ? 1.243 -4.141 11.616 1.00 97.94 90 LEU A C 1
ATOM 777 O O . LEU A 1 90 ? 1.075 -3.692 10.483 1.00 97.94 90 LEU A O 1
ATOM 781 N N . VAL A 1 91 ? 1.824 -3.438 12.586 1.00 97.94 91 VAL A N 1
ATOM 782 C CA . VAL A 1 91 ? 2.467 -2.137 12.352 1.00 97.94 91 VAL A CA 1
ATOM 783 C C . VAL A 1 91 ? 3.965 -2.350 12.169 1.00 97.94 91 VAL A C 1
ATOM 785 O O . VAL A 1 91 ? 4.632 -2.851 13.070 1.00 97.94 91 VAL A O 1
ATOM 788 N N . ASP A 1 92 ? 4.501 -1.938 11.022 1.00 96.31 92 ASP A N 1
ATOM 789 C CA . ASP A 1 92 ? 5.939 -1.965 10.753 1.00 96.31 92 ASP A CA 1
ATOM 790 C C . ASP A 1 92 ? 6.382 -0.687 10.046 1.00 96.31 92 ASP A C 1
ATOM 792 O O . ASP A 1 92 ? 5.976 -0.402 8.923 1.00 96.31 92 ASP A O 1
ATOM 796 N N . LEU A 1 93 ? 7.222 0.095 10.718 1.00 94.19 93 LEU A N 1
ATOM 797 C CA . LEU A 1 93 ? 7.639 1.413 10.243 1.00 94.19 93 LEU A CA 1
ATOM 798 C C . LEU A 1 93 ? 9.088 1.454 9.747 1.00 94.19 93 LEU A C 1
ATOM 800 O O . LEU A 1 93 ? 9.516 2.501 9.260 1.00 94.19 93 LEU A O 1
ATOM 804 N N . GLU A 1 94 ? 9.868 0.385 9.926 1.00 91.94 94 GLU A N 1
ATOM 805 C CA . GLU A 1 94 ? 11.321 0.460 9.712 1.00 91.94 94 GLU A CA 1
ATOM 806 C C . GLU A 1 94 ? 12.027 -0.857 9.379 1.00 91.94 94 GLU A C 1
ATOM 808 O O . GLU A 1 94 ? 13.208 -0.806 9.038 1.00 91.94 94 GLU A O 1
ATOM 813 N N . SER A 1 95 ? 11.367 -2.019 9.456 1.00 93.31 95 SER A N 1
ATOM 814 C CA . SER A 1 95 ? 12.051 -3.275 9.141 1.00 93.31 95 SER A CA 1
ATOM 815 C C . SER A 1 95 ? 12.376 -3.393 7.646 1.00 93.31 95 SER A C 1
ATOM 817 O O . SER A 1 95 ? 11.767 -2.734 6.797 1.00 93.31 95 SER A O 1
ATOM 819 N N . ASP A 1 96 ? 13.298 -4.298 7.305 1.00 91.12 96 ASP A N 1
ATOM 820 C CA . ASP A 1 96 ? 13.627 -4.613 5.910 1.00 91.12 96 ASP A CA 1
ATOM 821 C C . ASP A 1 96 ? 12.388 -5.059 5.105 1.00 91.12 96 ASP A C 1
ATOM 823 O O . ASP A 1 96 ? 12.307 -4.802 3.897 1.00 91.12 96 ASP A O 1
ATOM 827 N N . GLN A 1 97 ? 11.377 -5.640 5.774 1.00 92.25 97 GLN A N 1
ATOM 828 C CA . GLN A 1 97 ? 10.136 -6.123 5.154 1.00 92.25 97 GLN A CA 1
ATOM 829 C C . GLN A 1 97 ? 9.326 -5.007 4.488 1.00 92.25 97 GLN A C 1
ATOM 831 O O . GLN A 1 97 ? 8.629 -5.263 3.501 1.00 92.25 97 GLN A O 1
ATOM 836 N N . CYS A 1 98 ? 9.493 -3.763 4.954 1.00 92.00 98 CYS A N 1
ATOM 837 C CA . CYS A 1 98 ? 8.906 -2.566 4.353 1.00 92.00 98 CYS A CA 1
ATOM 838 C C . CYS A 1 98 ? 9.373 -2.324 2.909 1.00 92.00 98 CYS A C 1
ATOM 840 O O . CYS A 1 98 ? 8.686 -1.642 2.149 1.00 92.00 98 CYS A O 1
ATOM 842 N N . LEU A 1 99 ? 10.553 -2.829 2.531 1.00 89.81 99 LEU A N 1
ATOM 843 C CA . LEU A 1 99 ? 11.198 -2.536 1.247 1.00 89.81 99 LEU A CA 1
ATOM 844 C C . LEU A 1 99 ? 11.550 -3.785 0.445 1.00 89.81 99 LEU A C 1
ATOM 846 O O . LEU A 1 99 ? 11.785 -3.684 -0.756 1.00 89.81 99 LEU A O 1
ATOM 850 N N . ASP A 1 100 ? 11.605 -4.954 1.068 1.00 89.19 100 ASP A N 1
ATOM 851 C CA . ASP A 1 100 ? 12.120 -6.164 0.432 1.00 89.19 100 ASP A CA 1
ATOM 852 C C . ASP A 1 100 ? 11.088 -7.005 -0.340 1.00 89.19 100 ASP A C 1
ATOM 854 O O . ASP A 1 100 ? 11.412 -8.057 -0.897 1.00 89.19 100 ASP A O 1
ATOM 858 N N . GLY A 1 101 ? 9.840 -6.549 -0.375 1.00 89.50 101 GLY A N 1
ATOM 859 C CA . GLY A 1 101 ? 8.759 -7.236 -1.067 1.00 89.50 101 GLY A CA 1
ATOM 860 C C . GLY A 1 101 ? 8.0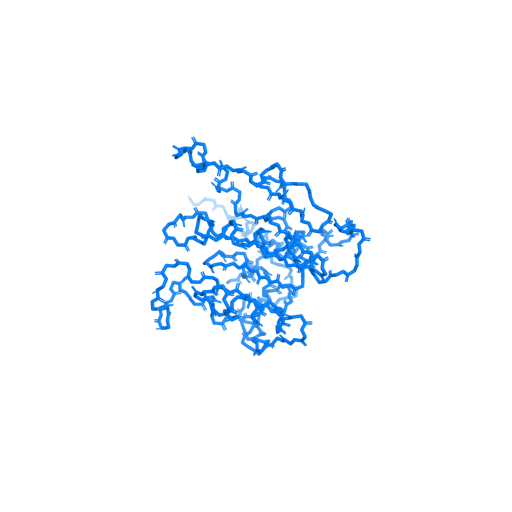86 -8.355 -0.269 1.00 89.50 101 GLY A C 1
ATOM 861 O O . GLY A 1 101 ? 7.215 -9.041 -0.801 1.00 89.50 101 GLY A O 1
ATOM 862 N N . THR A 1 102 ? 8.432 -8.542 1.010 1.00 91.81 102 THR A N 1
ATOM 863 C CA . THR A 1 102 ? 7.711 -9.467 1.900 1.00 91.81 102 THR A CA 1
ATOM 864 C C . THR A 1 102 ? 6.226 -9.105 1.931 1.00 91.81 102 THR A C 1
ATOM 866 O O . THR A 1 102 ? 5.390 -9.922 1.543 1.00 91.81 102 THR A O 1
ATOM 869 N N . TYR A 1 103 ? 5.887 -7.857 2.263 1.00 94.31 103 TYR A N 1
ATOM 870 C CA . TYR A 1 103 ? 4.490 -7.420 2.352 1.00 94.31 103 TYR A CA 1
ATOM 871 C C . TYR A 1 103 ? 3.771 -7.388 1.007 1.00 94.31 103 TYR A C 1
ATOM 873 O O . TYR A 1 103 ? 2.615 -7.810 0.922 1.00 94.31 103 TYR A O 1
ATOM 881 N N . THR A 1 104 ? 4.456 -6.988 -0.069 1.00 93.12 104 THR A N 1
ATOM 882 C CA . THR A 1 104 ? 3.865 -7.058 -1.409 1.00 93.12 104 THR A CA 1
ATOM 883 C C . THR A 1 104 ? 3.579 -8.494 -1.816 1.00 93.12 104 THR A C 1
ATOM 885 O O . THR A 1 104 ? 2.551 -8.722 -2.436 1.00 93.12 104 THR A O 1
ATOM 888 N N . SER A 1 105 ? 4.389 -9.478 -1.424 1.00 91.12 105 SER A N 1
ATOM 889 C CA . SER A 1 105 ? 4.140 -10.880 -1.777 1.00 91.12 105 SER A CA 1
ATOM 890 C C . SER A 1 105 ? 2.998 -11.526 -0.988 1.00 91.12 105 SER A C 1
ATOM 892 O O . SER A 1 105 ? 2.287 -12.383 -1.528 1.00 91.12 105 SER A O 1
ATOM 894 N N . MET A 1 106 ? 2.808 -11.090 0.260 1.00 92.56 106 MET A N 1
ATOM 895 C CA . MET A 1 106 ? 1.896 -11.711 1.219 1.00 92.56 106 MET A CA 1
ATOM 896 C C . MET A 1 106 ? 0.495 -11.104 1.235 1.00 92.56 106 MET A C 1
ATOM 898 O O . MET A 1 106 ? -0.452 -11.824 1.528 1.00 92.56 106 MET A O 1
ATOM 902 N N . ALA A 1 107 ? 0.341 -9.817 0.920 1.00 96.50 107 ALA A N 1
ATOM 903 C CA . ALA A 1 107 ? -0.969 -9.176 0.951 1.00 96.50 107 ALA A CA 1
ATOM 904 C C . ALA A 1 107 ? -1.854 -9.532 -0.258 1.00 96.50 107 ALA A C 1
ATOM 906 O O . ALA A 1 107 ? -1.376 -9.842 -1.355 1.00 96.50 107 ALA A O 1
ATOM 907 N N . ASP A 1 108 ? -3.165 -9.423 -0.076 1.00 97.56 108 ASP A N 1
ATOM 908 C CA . ASP A 1 108 ? -4.186 -9.671 -1.097 1.00 97.56 108 ASP A CA 1
ATOM 909 C C . ASP A 1 108 ? -4.622 -8.382 -1.796 1.00 97.56 108 ASP A C 1
ATOM 911 O O . ASP A 1 108 ? -4.888 -8.388 -3.001 1.00 97.56 108 ASP A O 1
ATOM 915 N N . VAL A 1 109 ? -4.639 -7.267 -1.057 1.00 98.62 109 VAL A N 1
ATOM 916 C CA . VAL A 1 109 ? -5.078 -5.953 -1.540 1.00 98.62 109 VAL A CA 1
ATOM 917 C C . VAL A 1 109 ? -4.065 -4.875 -1.161 1.00 98.62 109 VAL A C 1
ATOM 919 O O . VAL A 1 109 ? -3.646 -4.777 -0.009 1.00 98.62 109 VAL A O 1
ATOM 922 N N . TYR A 1 110 ? -3.699 -4.036 -2.128 1.00 98.62 110 TYR A N 1
ATOM 923 C CA . TYR A 1 110 ? -2.843 -2.873 -1.901 1.00 98.62 110 TYR A CA 1
ATOM 924 C C . TYR A 1 110 ? -3.684 -1.638 -1.584 1.00 98.62 110 TYR A C 1
ATOM 926 O O . TYR A 1 110 ? -4.657 -1.359 -2.284 1.00 98.62 110 TYR A O 1
ATOM 934 N N . ILE A 1 111 ? -3.291 -0.881 -0.563 1.00 98.75 111 ILE A N 1
ATOM 935 C CA . ILE A 1 111 ? -3.828 0.437 -0.236 1.00 98.75 111 ILE A CA 1
ATOM 936 C C . ILE A 1 111 ? -2.660 1.422 -0.263 1.00 98.75 111 ILE A C 1
ATOM 938 O O . ILE A 1 111 ? -1.693 1.280 0.484 1.00 98.75 111 ILE A O 1
ATOM 942 N N . GLY A 1 112 ? -2.750 2.449 -1.094 1.00 97.44 112 GLY A N 1
ATOM 943 C CA . GLY A 1 112 ? -1.702 3.457 -1.170 1.00 97.44 112 GLY A CA 1
ATOM 944 C C . GLY A 1 112 ? -2.197 4.772 -1.733 1.00 97.44 112 GLY A C 1
ATOM 945 O O . GLY A 1 112 ? -3.391 5.062 -1.752 1.00 97.44 112 GLY A O 1
ATOM 946 N N . ASP A 1 113 ? -1.248 5.561 -2.199 1.00 95.75 113 ASP A N 1
ATOM 947 C CA . ASP A 1 113 ? -1.439 6.877 -2.796 1.00 95.75 113 ASP A CA 1
ATOM 948 C C . ASP A 1 113 ? -0.580 6.962 -4.071 1.00 95.75 113 ASP A C 1
ATOM 950 O O . ASP A 1 113 ? -0.856 6.253 -5.037 1.00 95.75 113 ASP A O 1
ATOM 954 N N . ILE A 1 114 ? 0.457 7.795 -4.107 1.00 94.12 114 ILE A N 1
ATOM 955 C CA . ILE A 1 114 ? 1.401 7.917 -5.223 1.00 94.12 114 ILE A CA 1
ATOM 956 C C . ILE A 1 114 ? 2.675 7.070 -5.044 1.00 94.12 114 ILE A C 1
ATOM 958 O O . ILE A 1 114 ? 3.595 7.162 -5.854 1.00 94.12 114 ILE A O 1
ATOM 962 N N . SER A 1 115 ? 2.764 6.250 -3.988 1.00 93.06 115 SER A N 1
ATOM 963 C CA . SER A 1 115 ? 3.938 5.404 -3.734 1.00 93.06 115 SER A CA 1
ATOM 964 C C . SER A 1 115 ? 4.288 4.508 -4.931 1.00 93.06 115 SER A C 1
ATOM 966 O O . SER A 1 115 ? 3.454 3.768 -5.459 1.00 93.06 115 SER A O 1
ATOM 968 N N . SER A 1 116 ? 5.567 4.506 -5.319 1.00 91.00 116 SER A N 1
ATOM 969 C CA . SER A 1 116 ? 6.085 3.659 -6.399 1.00 91.00 116 SER A CA 1
ATOM 970 C C . SER A 1 116 ? 6.013 2.163 -6.082 1.00 91.00 116 SER A C 1
ATOM 972 O O . SER A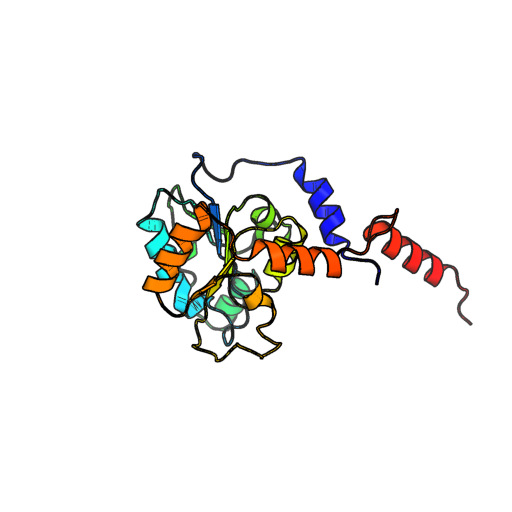 1 116 ? 6.112 1.350 -7.002 1.00 91.00 116 SER A O 1
ATOM 974 N N . MET A 1 117 ? 5.766 1.780 -4.823 1.00 92.81 117 MET A N 1
ATOM 975 C CA . MET A 1 117 ? 5.582 0.388 -4.397 1.00 92.81 117 MET A CA 1
ATOM 976 C C . MET A 1 117 ? 4.484 -0.335 -5.191 1.00 92.81 117 MET A C 1
ATOM 978 O O . MET A 1 117 ? 4.558 -1.544 -5.415 1.00 92.81 117 MET A O 1
ATOM 982 N N . VAL A 1 118 ? 3.487 0.400 -5.695 1.00 93.56 118 VAL A N 1
ATOM 983 C CA . VAL A 1 118 ? 2.439 -0.186 -6.537 1.00 93.56 118 VAL A CA 1
ATOM 984 C C . VAL A 1 118 ? 2.968 -0.769 -7.852 1.00 93.56 118 VAL A C 1
ATOM 986 O O . VAL A 1 118 ? 2.369 -1.688 -8.410 1.00 93.56 118 VAL A O 1
ATOM 989 N N . THR A 1 119 ? 4.117 -0.295 -8.340 1.00 90.06 119 THR A N 1
ATOM 990 C CA . THR A 1 119 ? 4.768 -0.896 -9.511 1.00 90.06 119 THR A CA 1
ATOM 991 C C . THR A 1 119 ? 5.233 -2.317 -9.204 1.00 90.06 119 THR A C 1
ATOM 993 O O . THR A 1 119 ? 4.898 -3.238 -9.948 1.00 90.06 119 THR A O 1
ATOM 996 N N . GLU A 1 120 ? 5.896 -2.531 -8.065 1.00 90.12 120 GLU A N 1
ATOM 997 C CA . GLU A 1 120 ? 6.320 -3.858 -7.602 1.00 90.12 120 GLU A CA 1
ATOM 998 C C . GLU A 1 120 ? 5.115 -4.772 -7.375 1.00 90.12 120 GLU A C 1
ATOM 1000 O O . GLU A 1 120 ? 5.108 -5.917 -7.832 1.00 90.12 120 GLU A O 1
ATOM 1005 N N . TRP A 1 121 ? 4.059 -4.235 -6.756 1.00 93.50 121 TRP A N 1
ATOM 1006 C CA . TRP A 1 121 ? 2.793 -4.935 -6.550 1.00 93.50 121 TRP A CA 1
ATOM 1007 C C . TRP A 1 121 ? 2.209 -5.497 -7.852 1.00 93.50 121 TRP A C 1
ATOM 1009 O O . TRP A 1 121 ? 1.908 -6.695 -7.929 1.00 93.50 121 TRP A O 1
ATOM 1019 N N . VAL A 1 122 ? 2.072 -4.643 -8.877 1.00 92.62 122 VAL A N 1
ATOM 1020 C CA . VAL A 1 122 ? 1.499 -5.005 -10.183 1.00 92.62 122 VAL A CA 1
ATOM 1021 C C . VAL A 1 122 ? 2.428 -5.936 -10.964 1.00 92.62 122 VAL A C 1
ATOM 1023 O O . VAL A 1 122 ? 1.953 -6.889 -11.590 1.00 92.62 122 VAL A O 1
ATOM 1026 N N . MET A 1 123 ? 3.743 -5.698 -10.921 1.00 88.56 123 MET A N 1
ATOM 1027 C CA . MET A 1 123 ? 4.732 -6.537 -11.605 1.00 88.56 123 MET A CA 1
ATOM 1028 C C . MET A 1 123 ? 4.775 -7.957 -11.034 1.00 88.56 123 MET A C 1
ATOM 1030 O O . MET A 1 123 ? 4.905 -8.919 -11.799 1.00 88.56 123 MET A O 1
ATOM 1034 N N . GLU A 1 124 ? 4.605 -8.122 -9.721 1.00 88.62 124 GLU A N 1
ATOM 1035 C CA . GLU A 1 124 ? 4.565 -9.442 -9.096 1.00 88.62 124 GLU A CA 1
ATOM 1036 C C . GLU A 1 124 ? 3.334 -10.235 -9.559 1.00 88.62 124 GLU A C 1
ATOM 1038 O O . GLU A 1 124 ? 3.464 -11.260 -10.241 1.00 88.62 124 GLU A O 1
ATOM 1043 N N . LYS A 1 125 ? 2.126 -9.747 -9.260 1.00 89.56 125 LYS A N 1
ATOM 1044 C CA . LYS A 1 125 ? 0.865 -10.350 -9.712 1.00 89.56 125 LYS A CA 1
ATOM 1045 C C . LYS A 1 125 ? -0.267 -9.308 -9.729 1.00 89.56 125 LYS A C 1
ATOM 1047 O O . LYS A 1 125 ? -0.427 -8.596 -8.737 1.00 89.56 125 LYS A O 1
ATOM 1052 N N . PRO A 1 126 ? -1.085 -9.245 -10.802 1.00 93.88 126 PRO A N 1
ATOM 1053 C CA . PRO A 1 126 ? -2.288 -8.415 -10.831 1.00 93.88 126 PRO A CA 1
ATOM 1054 C C . PRO A 1 126 ? -3.210 -8.746 -9.655 1.00 93.88 126 PRO A C 1
ATOM 1056 O O . PRO A 1 126 ? -3.619 -9.894 -9.486 1.00 93.88 126 PRO A O 1
ATOM 1059 N N . ARG A 1 127 ? -3.521 -7.740 -8.843 1.00 96.75 127 ARG A N 1
ATOM 1060 C CA . ARG A 1 127 ? -4.341 -7.828 -7.631 1.00 96.75 127 ARG A CA 1
ATOM 1061 C C . ARG A 1 127 ? -5.032 -6.491 -7.378 1.00 96.75 127 ARG A C 1
ATOM 1063 O O . ARG A 1 127 ? -4.510 -5.471 -7.826 1.00 96.75 127 ARG A O 1
ATOM 1070 N N . PRO A 1 128 ? -6.153 -6.464 -6.646 1.00 98.38 128 PRO A N 1
ATOM 1071 C CA . PRO A 1 128 ? -6.849 -5.226 -6.321 1.00 98.38 128 PRO A CA 1
ATOM 1072 C C . PRO A 1 128 ? -5.934 -4.164 -5.690 1.00 98.38 128 PRO A C 1
ATOM 1074 O O . PRO A 1 128 ? -5.100 -4.467 -4.833 1.00 98.38 128 PRO A O 1
ATOM 1077 N N . CYS A 1 129 ? -6.135 -2.914 -6.107 1.00 98.38 129 CYS A N 1
ATOM 1078 C CA . CYS A 1 129 ? -5.510 -1.729 -5.527 1.00 98.38 129 CYS A CA 1
ATOM 1079 C C . CYS A 1 129 ? -6.597 -0.722 -5.136 1.00 98.38 129 CYS A C 1
ATOM 1081 O O . CYS A 1 129 ? -7.558 -0.517 -5.887 1.00 98.38 129 CYS A O 1
ATOM 1083 N N . ILE A 1 130 ? -6.412 -0.060 -4.000 1.00 98.75 130 ILE A N 1
ATOM 1084 C CA . ILE A 1 130 ? -7.202 1.076 -3.533 1.00 98.75 130 ILE A CA 1
ATOM 1085 C C . ILE A 1 130 ? -6.245 2.260 -3.396 1.00 98.75 130 ILE A C 1
ATOM 1087 O O . ILE A 1 130 ? -5.209 2.152 -2.742 1.00 98.75 130 ILE A O 1
ATOM 1091 N N . PHE A 1 131 ? -6.585 3.383 -4.021 1.00 98.56 131 PHE A N 1
ATOM 1092 C CA . PHE A 1 131 ? -5.787 4.604 -3.969 1.00 98.56 131 PHE A CA 1
ATOM 1093 C C . PHE A 1 131 ? -6.543 5.700 -3.234 1.00 98.56 131 PHE A C 1
ATOM 1095 O O . PHE A 1 131 ? -7.684 6.010 -3.576 1.00 98.56 131 PHE A O 1
ATOM 1102 N N . ILE A 1 132 ? -5.907 6.289 -2.231 1.00 98.56 132 ILE A N 1
ATOM 1103 C CA . ILE A 1 132 ? -6.508 7.316 -1.391 1.00 98.56 132 ILE A CA 1
ATOM 1104 C C . ILE A 1 132 ? -6.176 8.695 -1.959 1.00 98.56 132 ILE A C 1
ATOM 1106 O O . ILE A 1 132 ? -5.033 9.149 -1.910 1.00 98.56 132 ILE A O 1
ATOM 1110 N N . ASN A 1 133 ? -7.198 9.400 -2.438 1.00 97.81 133 ASN A N 1
ATOM 1111 C CA . ASN A 1 133 ? -7.097 10.788 -2.868 1.00 97.81 133 ASN A CA 1
ATOM 1112 C C . ASN A 1 133 ? -7.225 11.749 -1.682 1.00 97.81 133 ASN A C 1
ATOM 1114 O O . ASN A 1 133 ? -8.185 12.507 -1.566 1.00 97.81 133 ASN A O 1
ATOM 1118 N N . ALA A 1 134 ? -6.238 11.726 -0.787 1.00 96.44 134 ALA A N 1
ATOM 1119 C CA . ALA A 1 134 ? -6.271 12.493 0.461 1.00 96.44 134 ALA A CA 1
ATOM 1120 C C . ALA A 1 134 ? -6.319 14.023 0.266 1.00 96.44 134 ALA A C 1
ATOM 1122 O O . ALA A 1 134 ? -6.630 14.773 1.196 1.00 96.44 134 ALA A O 1
ATOM 1123 N N . HIS A 1 135 ? -5.993 14.499 -0.935 1.00 94.75 135 HIS A N 1
ATOM 1124 C CA . HIS A 1 135 ? -5.886 15.919 -1.266 1.00 94.75 135 HIS A CA 1
ATOM 1125 C C . HIS A 1 135 ? -6.932 16.378 -2.289 1.00 94.75 135 HIS A C 1
ATOM 1127 O O . HIS A 1 135 ? -6.860 17.513 -2.747 1.00 94.75 135 HIS A O 1
ATOM 1133 N N . ASN A 1 136 ? -7.923 15.533 -2.611 1.00 94.56 136 ASN A N 1
ATOM 1134 C CA . ASN A 1 136 ? -9.010 15.835 -3.553 1.00 94.56 136 ASN A CA 1
ATOM 1135 C C . ASN A 1 136 ? -8.514 16.365 -4.909 1.00 94.56 136 ASN A C 1
ATOM 1137 O O . ASN A 1 136 ? -9.113 17.256 -5.513 1.00 94.56 136 ASN A O 1
ATOM 1141 N N . VAL A 1 137 ? -7.403 15.817 -5.397 1.00 95.12 137 VAL A N 1
ATOM 1142 C CA . VAL A 1 137 ? -6.791 16.261 -6.648 1.00 95.12 137 VAL A CA 1
ATOM 1143 C C . VAL A 1 137 ? -7.603 15.792 -7.852 1.00 95.12 137 VAL A C 1
ATOM 1145 O O . VAL A 1 137 ? -8.138 14.677 -7.877 1.00 95.12 137 VAL A O 1
ATOM 1148 N N . ASN A 1 138 ? -7.663 16.628 -8.889 1.00 95.50 138 ASN A N 1
ATOM 1149 C CA . ASN A 1 138 ? -8.194 16.220 -10.184 1.00 95.50 138 ASN A CA 1
ATOM 1150 C C . ASN A 1 138 ? -7.125 15.430 -10.952 1.00 95.50 138 ASN A C 1
ATOM 1152 O O . ASN A 1 138 ? -6.397 15.964 -11.783 1.00 95.50 138 ASN A O 1
ATOM 1156 N N . TRP A 1 139 ? -7.006 14.150 -10.619 1.00 95.00 139 TRP A N 1
ATOM 1157 C CA . TRP A 1 139 ? -5.931 13.277 -11.091 1.00 95.00 139 TRP A CA 1
ATOM 1158 C C . TRP A 1 139 ? -6.126 12.752 -12.522 1.00 95.00 139 TRP A C 1
ATOM 1160 O O . TRP A 1 139 ? -5.187 12.262 -13.149 1.00 95.00 139 TRP A O 1
ATOM 1170 N N . LYS A 1 140 ? -7.351 12.801 -13.061 1.00 94.62 140 LYS A N 1
ATOM 1171 C CA . LYS A 1 140 ? -7.654 12.217 -14.374 1.00 94.62 140 LYS A CA 1
ATOM 1172 C C . LYS A 1 140 ? -6.950 13.007 -15.477 1.00 94.62 140 LYS A C 1
ATOM 1174 O O . LYS A 1 140 ? -7.270 14.166 -15.709 1.00 94.62 140 LYS A O 1
ATOM 1179 N N . GLY A 1 141 ? -6.041 12.341 -16.187 1.00 91.94 141 GLY A N 1
ATOM 1180 C CA . GLY A 1 141 ? -5.222 12.967 -17.229 1.00 91.94 141 GLY A CA 1
ATOM 1181 C C . GLY A 1 141 ? -3.960 13.655 -16.703 1.00 91.94 141 GLY A C 1
ATOM 1182 O O . GLY A 1 141 ? -3.265 14.277 -17.495 1.00 91.94 141 GLY A O 1
ATOM 1183 N N . ASN A 1 142 ? -3.659 13.534 -15.406 1.00 93.50 142 ASN A N 1
ATOM 1184 C CA . ASN A 1 142 ? -2.384 13.945 -14.832 1.00 93.50 142 ASN A CA 1
ATOM 1185 C C . ASN A 1 142 ? -1.450 12.723 -14.711 1.00 93.50 142 ASN A C 1
ATOM 1187 O O . ASN A 1 142 ? -1.803 11.727 -14.072 1.00 93.50 142 ASN A O 1
ATOM 1191 N N . ASP A 1 143 ? -0.268 12.813 -15.320 1.00 90.62 143 ASP A N 1
ATOM 1192 C CA . ASP A 1 143 ? 0.727 11.737 -15.353 1.00 90.62 143 ASP A CA 1
ATOM 1193 C C . ASP A 1 143 ? 1.362 11.454 -13.983 1.00 90.62 143 ASP A C 1
ATOM 1195 O O . ASP A 1 143 ? 1.722 10.306 -13.716 1.00 90.62 143 ASP A O 1
ATOM 1199 N N . ASP A 1 144 ? 1.386 12.429 -13.068 1.00 89.56 144 ASP A N 1
ATOM 1200 C CA . ASP A 1 144 ? 1.854 12.234 -11.685 1.00 89.56 144 ASP A CA 1
ATOM 1201 C C . ASP A 1 144 ? 1.005 11.186 -10.943 1.00 89.56 144 ASP A C 1
ATOM 1203 O O . ASP A 1 144 ? 1.474 10.488 -10.045 1.00 89.56 144 ASP A O 1
ATOM 1207 N N . TYR A 1 145 ? -0.251 11.025 -11.367 1.00 94.06 145 TYR A N 1
ATOM 1208 C CA . TYR A 1 145 ? -1.210 10.070 -10.816 1.00 94.06 145 TYR A CA 1
ATOM 1209 C C . TYR A 1 145 ? -1.479 8.900 -11.768 1.00 94.06 145 TYR A C 1
ATOM 1211 O O . TYR A 1 145 ? -2.474 8.189 -11.616 1.00 94.06 145 TYR A O 1
ATOM 1219 N N . TYR A 1 146 ? -0.605 8.660 -12.753 1.00 91.75 146 TYR A N 1
ATOM 1220 C CA . TYR A 1 146 ? -0.765 7.581 -13.734 1.00 91.75 146 TYR A CA 1
ATOM 1221 C C . TYR A 1 146 ? -1.070 6.225 -13.076 1.00 91.75 146 TYR A C 1
ATOM 1223 O O . TYR A 1 146 ? -1.941 5.481 -13.540 1.00 91.75 146 TYR A O 1
ATOM 1231 N N . MET A 1 147 ? -0.411 5.942 -11.948 1.00 92.12 147 MET A N 1
ATOM 1232 C CA . MET A 1 147 ? -0.557 4.697 -11.191 1.00 92.12 147 MET A CA 1
ATOM 1233 C C . MET A 1 147 ? -1.982 4.471 -10.659 1.00 92.12 147 MET A C 1
ATOM 1235 O O . MET A 1 147 ? -2.416 3.327 -10.522 1.00 92.12 147 MET A O 1
ATOM 1239 N N . TRP A 1 148 ? -2.759 5.535 -10.433 1.00 96.25 148 TRP A N 1
ATOM 1240 C CA . TRP A 1 148 ? -4.129 5.437 -9.917 1.00 96.25 148 TRP A CA 1
ATOM 1241 C C . TRP A 1 148 ? -5.094 4.759 -10.888 1.00 96.25 148 TRP A C 1
ATOM 1243 O O . TRP A 1 148 ? -6.149 4.267 -10.492 1.00 96.25 148 TRP A O 1
ATOM 1253 N N . ARG A 1 149 ? -4.710 4.638 -12.163 1.00 94.94 149 ARG A N 1
ATOM 1254 C CA . ARG A 1 149 ? -5.458 3.878 -13.172 1.00 94.94 149 ARG A CA 1
ATOM 1255 C C . ARG A 1 149 ? -5.489 2.375 -12.893 1.00 94.94 149 ARG A C 1
ATOM 1257 O O . ARG A 1 149 ? -6.241 1.667 -13.557 1.00 94.94 149 ARG A O 1
ATOM 1264 N N . PHE A 1 150 ? -4.678 1.879 -11.960 1.00 95.00 150 PHE A N 1
ATOM 1265 C CA . PHE A 1 150 ? -4.573 0.454 -11.638 1.00 95.00 150 PHE A CA 1
ATOM 1266 C C . PHE A 1 150 ? -5.494 0.010 -10.506 1.00 95.00 150 PHE A C 1
ATOM 1268 O O . PHE A 1 150 ? -5.417 -1.144 -10.094 1.00 95.00 150 PHE A O 1
ATOM 1275 N N . GLY A 1 151 ? -6.337 0.896 -9.981 1.00 97.25 151 GLY A N 1
ATOM 1276 C CA . GLY A 1 151 ? -7.125 0.614 -8.793 1.00 97.25 151 GLY A CA 1
ATOM 1277 C C . GLY A 1 151 ? -8.290 1.565 -8.602 1.00 97.25 151 GLY A C 1
ATOM 1278 O O . GLY A 1 151 ? -8.476 2.538 -9.335 1.00 97.25 151 GLY A O 1
ATOM 1279 N N . LYS A 1 152 ? -9.091 1.276 -7.578 1.00 98.25 152 LYS A N 1
ATOM 1280 C CA . LYS A 1 152 ? -10.206 2.129 -7.186 1.00 98.25 152 LYS A CA 1
ATOM 1281 C C . LYS A 1 152 ? -9.663 3.331 -6.417 1.00 98.25 152 LYS A C 1
ATOM 1283 O O . LYS A 1 152 ? -9.138 3.177 -5.321 1.00 98.25 152 LYS A O 1
ATOM 1288 N N . VAL A 1 153 ? -9.825 4.523 -6.985 1.00 98.50 153 VAL A N 1
ATOM 1289 C CA . VAL A 1 153 ? -9.566 5.784 -6.279 1.00 98.50 153 VAL A CA 1
ATOM 1290 C C . VAL A 1 153 ? -10.752 6.122 -5.379 1.00 98.50 153 VAL A C 1
ATOM 1292 O O . VAL A 1 153 ? -11.904 6.031 -5.827 1.00 98.50 153 VAL A O 1
ATOM 1295 N N . VAL A 1 154 ? -10.459 6.497 -4.135 1.00 98.56 154 VAL A N 1
ATOM 1296 C CA . VAL A 1 154 ? -11.430 6.880 -3.103 1.00 98.56 154 VAL A CA 1
ATOM 1297 C C . VAL A 1 154 ? -11.070 8.244 -2.518 1.00 98.56 154 VAL A C 1
ATOM 1299 O O . VAL A 1 154 ? -9.893 8.557 -2.352 1.00 98.56 154 VAL A O 1
ATOM 1302 N N . ASN A 1 155 ? -12.076 9.056 -2.218 1.00 97.31 155 ASN A N 1
ATOM 1303 C CA . ASN A 1 155 ? -11.925 10.419 -1.695 1.00 97.31 155 ASN A CA 1
ATOM 1304 C C . ASN A 1 155 ? -12.464 10.543 -0.264 1.00 97.31 155 ASN A C 1
ATOM 1306 O O . ASN A 1 155 ? -12.101 11.463 0.461 1.00 97.31 155 ASN A O 1
ATOM 1310 N N . GLU A 1 156 ? -13.312 9.605 0.159 1.00 97.38 156 GLU A N 1
ATOM 1311 C CA . GLU A 1 156 ? -13.972 9.621 1.462 1.00 97.38 156 GLU A CA 1
ATOM 1312 C C . GLU A 1 156 ? -14.115 8.215 2.053 1.00 97.38 156 GLU A C 1
ATOM 1314 O O . GLU A 1 156 ? -13.983 7.204 1.355 1.00 97.38 156 GLU A O 1
ATOM 1319 N N . LEU A 1 157 ? -14.395 8.152 3.358 1.00 97.69 157 LEU A N 1
ATOM 1320 C CA . LEU A 1 157 ? -14.488 6.896 4.101 1.00 97.69 157 LEU A CA 1
ATOM 1321 C C . LEU A 1 157 ? -15.513 5.943 3.481 1.00 97.69 157 LEU A C 1
ATOM 1323 O O . LEU A 1 157 ? -15.216 4.766 3.312 1.00 97.69 157 LEU A O 1
ATOM 1327 N N . LYS A 1 158 ? -16.689 6.436 3.078 1.00 98.25 158 LYS A N 1
ATOM 1328 C CA . LYS A 1 158 ? -17.732 5.568 2.521 1.00 98.25 158 LYS A CA 1
ATOM 1329 C C . LYS A 1 158 ? -17.269 4.846 1.251 1.00 98.25 158 LYS A C 1
ATOM 1331 O O . LYS A 1 158 ? -17.473 3.641 1.114 1.00 98.25 158 LYS A O 1
ATOM 1336 N N . GLU A 1 159 ? -16.587 5.565 0.360 1.00 98.50 159 GLU A N 1
ATOM 1337 C CA . GLU A 1 159 ? -15.982 4.984 -0.840 1.00 98.50 159 GLU A CA 1
ATOM 1338 C C . GLU A 1 159 ? -14.878 3.975 -0.495 1.00 98.50 159 GLU A C 1
ATOM 1340 O O . GLU A 1 159 ? -14.760 2.948 -1.166 1.00 98.50 159 GLU A O 1
ATOM 1345 N N . PHE A 1 160 ? -14.083 4.253 0.545 1.00 98.62 160 PHE A N 1
ATOM 1346 C CA . PHE A 1 160 ? -13.052 3.343 1.044 1.00 98.62 160 PHE A CA 1
ATOM 1347 C C . PHE A 1 160 ? -13.648 2.030 1.569 1.00 98.62 160 PHE A C 1
ATOM 1349 O O . PHE A 1 160 ? -13.193 0.959 1.167 1.00 98.62 160 PHE A O 1
ATOM 1356 N N . GLU A 1 161 ? -14.698 2.084 2.391 1.00 98.38 161 GLU A N 1
ATOM 1357 C CA . GLU A 1 161 ? -15.374 0.887 2.911 1.00 98.38 161 GLU A CA 1
ATOM 1358 C C . GLU A 1 161 ? -15.923 0.002 1.783 1.00 98.38 161 GLU A C 1
ATOM 1360 O O . GLU A 1 161 ? -15.742 -1.222 1.784 1.00 98.38 161 GLU A O 1
ATOM 1365 N N . ASP A 1 162 ? -16.575 0.625 0.799 1.00 98.31 162 ASP A N 1
ATOM 1366 C CA . ASP A 1 162 ? -17.150 -0.077 -0.345 1.00 98.31 162 ASP A CA 1
ATOM 1367 C C . ASP A 1 162 ? -16.044 -0.683 -1.231 1.00 98.31 162 ASP A C 1
ATOM 1369 O O . ASP A 1 162 ? -16.175 -1.819 -1.703 1.00 98.31 162 ASP A O 1
ATOM 1373 N N . ALA A 1 163 ? -14.924 0.029 -1.412 1.00 98.50 163 ALA A N 1
ATOM 1374 C CA . ALA A 1 163 ? -13.757 -0.463 -2.141 1.00 98.50 163 ALA A CA 1
ATOM 1375 C C . ALA A 1 163 ? -13.099 -1.659 -1.438 1.00 98.50 163 ALA A C 1
ATOM 1377 O O . ALA A 1 163 ? -12.829 -2.667 -2.093 1.00 98.50 163 ALA A O 1
ATOM 1378 N N . VAL A 1 164 ? -12.910 -1.590 -0.115 1.00 98.44 164 VAL A N 1
ATOM 1379 C CA . VAL A 1 164 ? -12.394 -2.700 0.700 1.00 98.44 164 VAL A CA 1
ATOM 1380 C C . VAL A 1 164 ? -13.274 -3.932 0.523 1.00 98.44 164 VAL A C 1
ATOM 1382 O O . VAL A 1 164 ? -12.775 -4.988 0.136 1.00 98.44 164 VAL A O 1
ATOM 1385 N N . LYS A 1 165 ? -14.592 -3.796 0.712 1.00 97.81 165 LYS A N 1
ATOM 1386 C CA . LYS A 1 165 ? -15.530 -4.917 0.567 1.00 97.81 165 LYS A CA 1
ATOM 1387 C C . LYS A 1 165 ? -15.510 -5.515 -0.838 1.00 97.81 165 LYS A C 1
ATOM 1389 O O . LYS A 1 165 ? -15.575 -6.728 -0.979 1.00 97.81 165 LYS A O 1
ATOM 1394 N N . LYS A 1 166 ? -15.442 -4.693 -1.888 1.00 98.12 166 LYS A N 1
ATOM 1395 C CA . LYS A 1 166 ? -15.423 -5.192 -3.271 1.00 98.12 166 LYS A CA 1
ATOM 1396 C C . LYS A 1 166 ? -14.111 -5.908 -3.607 1.00 98.12 166 LYS A C 1
ATOM 1398 O O . LYS A 1 166 ? -14.129 -6.934 -4.289 1.00 98.12 166 LYS A O 1
ATOM 1403 N N . SER A 1 167 ? -12.989 -5.377 -3.120 1.00 97.75 167 SER A N 1
ATOM 1404 C CA . SER A 1 167 ? -11.643 -5.841 -3.466 1.00 97.75 167 SER A CA 1
ATOM 1405 C C . SER A 1 167 ? -11.361 -7.291 -3.061 1.00 97.75 167 SER A C 1
ATOM 1407 O O . SER A 1 167 ? -10.625 -7.980 -3.754 1.00 97.75 167 SER A O 1
ATOM 1409 N N . THR A 1 168 ? -12.001 -7.803 -2.009 1.00 95.69 168 THR A N 1
ATOM 1410 C CA . THR A 1 168 ? -11.819 -9.196 -1.560 1.00 95.69 168 THR A CA 1
ATOM 1411 C C . THR A 1 168 ? -12.470 -10.230 -2.477 1.00 95.69 168 THR A C 1
ATOM 1413 O O . THR A 1 168 ? -12.171 -11.418 -2.372 1.00 95.69 168 THR A O 1
ATOM 1416 N N . HIS A 1 169 ? -13.349 -9.801 -3.385 1.00 95.06 169 HIS A N 1
ATOM 1417 C CA . HIS A 1 169 ? -14.090 -10.689 -4.278 1.00 95.06 169 HIS A CA 1
ATOM 1418 C C . HIS A 1 169 ? -13.695 -10.527 -5.747 1.00 95.06 169 HIS A C 1
ATOM 1420 O O . HIS A 1 169 ? -13.811 -11.479 -6.519 1.00 95.06 169 HIS A O 1
ATOM 1426 N N . HIS A 1 170 ? -13.276 -9.326 -6.164 1.00 95.12 170 HIS A N 1
ATOM 1427 C CA . HIS A 1 170 ? -13.052 -9.031 -7.576 1.00 95.12 170 HIS A CA 1
ATOM 1428 C C . HIS A 1 170 ? -11.994 -7.945 -7.815 1.00 95.12 170 HIS A C 1
ATOM 1430 O O . HIS A 1 170 ? -11.911 -6.959 -7.083 1.00 95.12 170 HIS A O 1
ATOM 1436 N N . ASN A 1 171 ? -11.234 -8.095 -8.905 1.00 97.25 171 ASN A N 1
ATOM 1437 C CA . ASN A 1 171 ? -10.270 -7.108 -9.387 1.00 97.25 171 ASN A CA 1
ATOM 1438 C C . ASN A 1 171 ? -10.723 -6.509 -10.733 1.00 97.25 171 ASN A C 1
ATOM 1440 O O . ASN A 1 171 ? -10.348 -7.014 -11.792 1.00 97.25 171 ASN A O 1
ATOM 1444 N N . ASP A 1 172 ? -11.466 -5.395 -10.704 1.00 96.88 172 ASP A N 1
ATOM 1445 C CA . ASP A 1 172 ? -11.933 -4.720 -11.935 1.00 96.88 172 ASP A CA 1
ATOM 1446 C C . ASP A 1 172 ? -10.771 -4.217 -12.822 1.00 96.88 172 ASP A C 1
ATOM 1448 O O . ASP A 1 172 ? -10.945 -3.940 -14.010 1.00 96.88 172 ASP A O 1
ATOM 1452 N N . PHE A 1 173 ? -9.574 -4.071 -12.246 1.00 97.56 173 PHE A N 1
ATOM 1453 C CA . PHE A 1 173 ? -8.413 -3.448 -12.878 1.00 97.56 173 PHE A CA 1
ATOM 1454 C C . PHE A 1 173 ? -7.405 -4.470 -13.415 1.00 97.56 173 PHE A C 1
ATOM 1456 O O . PHE A 1 173 ? -6.359 -4.095 -13.947 1.00 97.56 173 PHE A O 1
ATOM 1463 N N . GLU A 1 174 ? -7.717 -5.767 -13.356 1.00 96.94 174 GLU A N 1
ATOM 1464 C CA . GLU A 1 174 ? -6.792 -6.829 -13.756 1.00 96.94 174 GLU A CA 1
ATOM 1465 C C . GLU A 1 174 ? -6.274 -6.651 -15.195 1.00 96.94 174 GLU A C 1
ATOM 1467 O O . GLU A 1 174 ? -5.085 -6.832 -15.466 1.00 96.94 174 GLU A O 1
ATOM 1472 N N . LYS A 1 175 ? -7.141 -6.240 -16.131 1.00 96.31 175 LYS A N 1
ATOM 1473 C CA . LYS A 1 175 ? -6.769 -6.050 -17.544 1.00 96.31 175 LYS A CA 1
ATOM 1474 C C . LYS A 1 175 ? -5.703 -4.965 -17.728 1.00 96.31 175 LYS A C 1
ATOM 1476 O O . LYS A 1 175 ? -4.740 -5.180 -18.464 1.00 96.31 175 LYS A O 1
ATOM 1481 N N . ILE A 1 176 ? -5.866 -3.809 -17.080 1.00 94.44 176 ILE A N 1
ATOM 1482 C CA . ILE A 1 176 ? -4.905 -2.700 -17.193 1.00 94.44 176 ILE A CA 1
ATOM 1483 C C . ILE A 1 176 ? -3.607 -3.023 -16.443 1.00 94.44 176 ILE A C 1
ATOM 1485 O O . ILE A 1 176 ? -2.526 -2.751 -16.957 1.00 94.44 176 ILE A O 1
ATOM 1489 N N . GLN A 1 177 ? -3.700 -3.703 -15.298 1.00 95.56 177 GLN A N 1
ATOM 1490 C CA . GLN A 1 177 ? -2.543 -4.179 -14.540 1.00 95.56 177 GLN A CA 1
ATOM 1491 C C . GLN A 1 177 ? -1.704 -5.183 -15.343 1.00 95.56 177 GLN A C 1
ATOM 1493 O O . GLN A 1 177 ? -0.484 -5.059 -15.404 1.00 95.56 177 GLN A O 1
ATOM 1498 N N . LYS A 1 178 ? -2.343 -6.146 -16.025 1.00 93.25 178 LYS A N 1
ATOM 1499 C CA . LYS A 1 178 ? -1.654 -7.087 -16.927 1.00 93.25 178 LYS A CA 1
ATOM 1500 C C . LYS A 1 178 ? -0.964 -6.372 -18.084 1.00 93.25 178 LYS A C 1
ATOM 1502 O O . LYS A 1 178 ? 0.159 -6.729 -18.425 1.00 93.25 178 LYS A O 1
ATOM 1507 N N . LYS A 1 179 ? -1.613 -5.359 -18.670 1.00 90.25 179 LYS A N 1
ATOM 1508 C CA . LYS A 1 179 ? -1.010 -4.548 -19.735 1.00 90.25 179 LYS A CA 1
ATOM 1509 C C . LYS A 1 179 ? 0.277 -3.876 -19.244 1.00 90.25 179 LYS A C 1
ATOM 1511 O O . LYS A 1 179 ? 1.312 -4.055 -19.874 1.00 90.25 179 LYS A O 1
ATOM 1516 N N . LEU A 1 180 ? 0.225 -3.198 -18.096 1.00 82.69 180 LEU A N 1
ATOM 1517 C CA . LEU A 1 180 ? 1.397 -2.563 -17.490 1.00 82.69 180 LEU A CA 1
ATOM 1518 C C . LEU A 1 180 ? 2.506 -3.575 -17.190 1.00 82.69 180 LEU A C 1
ATOM 1520 O O . LEU A 1 180 ? 3.660 -3.366 -17.548 1.00 82.69 180 LEU A O 1
ATOM 1524 N N . LYS A 1 181 ? 2.155 -4.695 -16.551 1.00 84.69 181 LYS A N 1
ATOM 1525 C CA . LYS A 1 181 ? 3.109 -5.761 -16.238 1.00 84.69 181 LYS A CA 1
ATOM 1526 C C . LYS A 1 181 ? 3.858 -6.217 -17.496 1.00 84.69 181 LYS A C 1
ATOM 1528 O O . LYS A 1 181 ? 5.073 -6.370 -17.447 1.00 84.69 181 LYS A O 1
ATOM 1533 N N . ASN A 1 182 ? 3.165 -6.365 -18.623 1.00 82.00 182 ASN A N 1
ATOM 1534 C CA . ASN A 1 182 ? 3.784 -6.750 -19.894 1.00 82.00 182 ASN A CA 1
ATOM 1535 C C . ASN A 1 182 ? 4.643 -5.638 -20.523 1.00 82.00 182 ASN A C 1
ATOM 1537 O O . ASN A 1 182 ? 5.594 -5.952 -21.227 1.00 82.00 182 ASN A O 1
ATOM 1541 N N . GLU A 1 183 ? 4.336 -4.362 -20.274 1.00 77.00 183 GLU A N 1
ATOM 1542 C CA . GLU A 1 183 ? 5.163 -3.228 -20.718 1.00 77.00 183 GLU A CA 1
ATOM 1543 C C . GLU A 1 183 ? 6.474 -3.119 -19.917 1.00 77.00 183 GLU A C 1
ATOM 1545 O O . GLU A 1 183 ? 7.510 -2.767 -20.479 1.00 77.00 183 GLU A O 1
ATOM 1550 N N . PHE A 1 184 ? 6.451 -3.447 -18.619 1.00 67.81 184 PHE A N 1
ATOM 1551 C CA . PHE A 1 184 ? 7.615 -3.330 -17.728 1.00 67.81 184 PHE A CA 1
ATOM 1552 C C . PHE A 1 184 ? 8.480 -4.597 -17.642 1.00 67.81 184 PHE A C 1
ATOM 1554 O O . PHE A 1 184 ? 9.659 -4.517 -17.283 1.00 67.81 184 PHE A O 1
ATOM 1561 N N . ILE A 1 185 ? 7.932 -5.778 -17.949 1.00 65.69 185 ILE A N 1
ATOM 1562 C CA . ILE A 1 185 ? 8.721 -7.012 -17.996 1.00 65.69 185 ILE A CA 1
ATOM 1563 C C . ILE A 1 185 ? 9.532 -7.031 -19.289 1.00 65.69 185 ILE A C 1
ATOM 1565 O O . ILE A 1 185 ? 9.045 -7.369 -20.368 1.00 65.69 185 ILE A O 1
ATOM 1569 N N . TYR A 1 186 ? 10.818 -6.717 -19.154 1.00 64.12 186 TYR A N 1
ATOM 1570 C CA . TYR A 1 186 ? 11.793 -6.998 -20.194 1.00 64.12 186 TYR A CA 1
ATOM 1571 C C . TYR A 1 186 ? 11.896 -8.517 -20.381 1.00 64.12 186 TYR A C 1
ATOM 1573 O O . TYR A 1 186 ? 12.364 -9.230 -19.494 1.00 64.12 186 TYR A O 1
ATOM 1581 N N . SER A 1 187 ? 11.417 -9.015 -21.520 1.00 59.06 187 SER A N 1
ATOM 1582 C CA . SER A 1 187 ? 11.474 -10.439 -21.850 1.00 59.06 187 SER A CA 1
ATOM 1583 C C . SER A 1 187 ? 12.837 -10.765 -22.461 1.00 59.06 187 SER A C 1
ATOM 1585 O O . SER A 1 187 ? 13.159 -10.311 -23.557 1.00 59.06 187 SER A O 1
ATOM 1587 N N . SER A 1 188 ? 13.649 -11.527 -21.731 1.00 65.06 188 SER A N 1
ATOM 1588 C CA . SER A 1 188 ? 14.960 -12.024 -22.154 1.00 65.06 188 SER A CA 1
ATOM 1589 C C . SER A 1 188 ? 15.206 -13.398 -21.537 1.00 65.06 188 SER A C 1
ATOM 1591 O O . SER A 1 188 ? 14.690 -13.687 -20.458 1.00 65.06 188 SER A O 1
ATOM 1593 N N . ASP A 1 189 ? 16.036 -14.220 -22.182 1.00 71.44 189 ASP A N 1
ATOM 1594 C CA . ASP A 1 189 ? 16.477 -15.519 -21.648 1.00 71.44 189 ASP A CA 1
ATOM 1595 C C . ASP A 1 189 ? 17.351 -15.385 -20.388 1.00 71.44 189 ASP A C 1
ATOM 1597 O O . ASP A 1 189 ? 17.661 -16.375 -19.727 1.00 71.44 189 ASP A O 1
ATOM 1601 N N . LYS A 1 190 ? 17.792 -14.164 -20.065 1.00 76.75 190 LYS A N 1
ATOM 1602 C CA . LYS A 1 190 ? 18.643 -13.846 -18.916 1.00 76.75 190 LYS A CA 1
ATOM 1603 C C . LYS A 1 190 ? 17.912 -12.935 -17.945 1.00 76.75 190 LYS A C 1
ATOM 1605 O O . LYS A 1 190 ? 17.118 -12.089 -18.356 1.00 76.75 190 LYS A O 1
ATOM 1610 N N . SER A 1 191 ? 18.213 -13.093 -16.659 1.00 82.75 191 SER A N 1
ATOM 1611 C CA . SER A 1 191 ? 17.634 -12.254 -15.612 1.00 82.75 191 SER A CA 1
ATOM 1612 C C . SER A 1 191 ? 18.073 -10.792 -15.763 1.00 82.75 191 SER A C 1
ATOM 1614 O O . SER A 1 191 ? 19.114 -10.496 -16.361 1.00 82.75 191 SER A O 1
ATOM 1616 N N . SER A 1 192 ? 17.306 -9.858 -15.199 1.00 84.31 192 SER A N 1
ATOM 1617 C CA . SER A 1 192 ? 17.701 -8.445 -15.175 1.00 84.31 192 SER A CA 1
ATOM 1618 C C . SER A 1 192 ? 19.036 -8.247 -14.463 1.00 84.31 192 SER A C 1
ATOM 1620 O O . SER A 1 192 ? 19.858 -7.435 -14.888 1.00 84.31 192 SER A O 1
ATOM 1622 N N . SER A 1 193 ? 19.276 -9.037 -13.419 1.00 86.88 193 SER A N 1
ATOM 1623 C CA . SER A 1 193 ? 20.536 -9.070 -12.677 1.00 86.88 193 SER A CA 1
ATOM 1624 C C . SER A 1 193 ? 21.713 -9.490 -13.565 1.00 86.88 193 SER A C 1
ATOM 1626 O O . SER A 1 193 ? 22.734 -8.799 -13.591 1.00 86.88 193 SER A O 1
ATOM 1628 N N . ASP A 1 194 ? 21.555 -10.549 -14.366 1.00 85.75 194 ASP A N 1
ATOM 1629 C CA . ASP A 1 194 ? 22.595 -11.021 -15.294 1.00 85.75 194 ASP A CA 1
ATOM 1630 C C . ASP A 1 194 ? 22.901 -9.997 -16.388 1.00 85.75 194 ASP A C 1
ATOM 1632 O O . ASP A 1 194 ? 24.056 -9.801 -16.771 1.00 85.75 194 ASP A O 1
ATOM 1636 N N . LEU A 1 195 ? 21.863 -9.347 -16.920 1.00 86.69 195 LEU A N 1
ATOM 1637 C CA . LEU A 1 195 ? 22.008 -8.327 -17.956 1.00 86.69 195 LEU A CA 1
ATOM 1638 C C . LEU A 1 195 ? 22.758 -7.098 -17.426 1.00 86.69 195 LEU A C 1
ATOM 1640 O O . LEU A 1 195 ? 23.660 -6.599 -18.103 1.00 86.69 195 LEU A O 1
ATOM 1644 N N . CYS A 1 196 ? 22.436 -6.647 -16.210 1.00 86.38 196 CYS A N 1
ATOM 1645 C CA . CYS A 1 196 ? 23.177 -5.588 -15.526 1.00 86.38 196 CYS A CA 1
ATOM 1646 C C . CYS A 1 196 ? 24.644 -5.977 -15.297 1.00 86.38 196 CYS A C 1
ATOM 1648 O O . CYS A 1 196 ? 25.538 -5.204 -15.643 1.00 86.38 196 CYS A O 1
ATOM 1650 N N . ALA A 1 197 ? 24.901 -7.177 -14.765 1.00 88.44 197 ALA A N 1
ATOM 1651 C CA . ALA A 1 197 ? 26.256 -7.651 -14.484 1.00 88.44 197 ALA A CA 1
ATOM 1652 C C . ALA A 1 197 ? 27.123 -7.700 -15.754 1.00 88.44 197 ALA A C 1
ATOM 1654 O O . ALA A 1 197 ? 28.229 -7.160 -15.772 1.00 88.44 197 ALA A O 1
ATOM 1655 N N . ARG A 1 198 ? 26.589 -8.249 -16.854 1.00 86.38 198 ARG A N 1
ATOM 1656 C CA . ARG A 1 198 ? 27.285 -8.309 -18.154 1.00 86.38 198 ARG A CA 1
ATOM 1657 C C . ARG A 1 198 ? 27.579 -6.933 -18.739 1.00 86.38 198 ARG A C 1
ATOM 1659 O O . ARG A 1 198 ? 28.622 -6.736 -19.362 1.00 86.38 198 ARG A O 1
ATOM 1666 N N . PHE A 1 199 ? 26.668 -5.974 -18.567 1.00 87.94 199 PHE A N 1
ATOM 1667 C CA . PHE A 1 199 ? 26.902 -4.605 -19.021 1.00 87.94 199 PHE A CA 1
ATOM 1668 C C . PHE A 1 199 ? 28.072 -3.961 -18.266 1.00 87.94 199 PHE A C 1
ATOM 1670 O O . PHE A 1 199 ? 28.941 -3.356 -18.895 1.00 87.94 199 PHE A O 1
ATOM 1677 N N . ILE A 1 200 ? 28.122 -4.135 -16.941 1.00 88.44 200 ILE A N 1
ATOM 1678 C CA . ILE A 1 200 ? 29.225 -3.645 -16.103 1.00 88.44 200 ILE A CA 1
ATOM 1679 C C . ILE A 1 200 ? 30.546 -4.304 -16.527 1.00 88.44 200 ILE A C 1
ATOM 1681 O O . ILE A 1 200 ? 31.511 -3.596 -16.802 1.00 88.44 200 ILE A O 1
ATOM 1685 N N . GLU A 1 201 ? 30.573 -5.632 -16.672 1.00 90.00 201 GLU A N 1
ATOM 1686 C CA . GLU A 1 201 ? 31.750 -6.390 -17.127 1.00 90.00 201 GLU A CA 1
ATOM 1687 C C . GLU A 1 201 ? 32.272 -5.889 -18.483 1.00 90.00 201 GLU A C 1
ATOM 1689 O O . GLU A 1 201 ? 33.468 -5.641 -18.647 1.00 90.00 201 GLU A O 1
ATOM 1694 N N . THR A 1 202 ? 31.367 -5.648 -19.437 1.00 89.50 202 THR A N 1
ATOM 1695 C CA . THR A 1 202 ? 31.717 -5.108 -20.759 1.00 89.50 202 THR A CA 1
ATOM 1696 C C . THR A 1 202 ? 32.345 -3.719 -20.649 1.00 89.50 202 THR A C 1
ATOM 1698 O O . THR A 1 202 ? 33.305 -3.427 -21.354 1.00 89.50 202 THR A O 1
ATOM 1701 N N . LYS A 1 203 ? 31.833 -2.847 -19.771 1.00 89.00 203 LYS A N 1
ATOM 1702 C CA . LYS A 1 203 ? 32.376 -1.491 -19.587 1.00 89.00 203 LYS A CA 1
ATOM 1703 C C . LYS A 1 203 ? 33.743 -1.485 -18.914 1.00 89.00 203 LYS A C 1
ATOM 1705 O O . LYS A 1 203 ? 34.570 -0.660 -19.282 1.00 89.00 203 LYS A O 1
ATOM 1710 N N . LEU A 1 204 ? 33.977 -2.401 -17.979 1.00 87.62 204 LEU A N 1
ATOM 1711 C CA . LEU A 1 204 ? 35.262 -2.548 -17.294 1.00 87.62 204 LEU A CA 1
ATOM 1712 C C . LEU A 1 204 ? 36.334 -3.206 -18.176 1.00 87.62 204 LEU A C 1
ATOM 1714 O O . LEU A 1 204 ? 37.518 -2.959 -17.981 1.00 87.62 204 LEU A O 1
ATOM 1718 N N . SER A 1 205 ? 35.926 -4.012 -19.159 1.00 82.31 205 SER A N 1
ATOM 1719 C CA . SER A 1 205 ? 36.836 -4.702 -20.086 1.00 82.31 205 SER A CA 1
ATOM 1720 C C . SER A 1 205 ? 37.316 -3.827 -21.254 1.00 82.31 205 SER A C 1
ATOM 1722 O O . SER A 1 205 ? 38.151 -4.266 -22.044 1.00 82.31 205 SER A O 1
ATOM 1724 N N . ILE A 1 206 ? 36.797 -2.602 -21.398 1.00 70.25 206 ILE A N 1
ATOM 1725 C CA . ILE A 1 206 ? 37.264 -1.638 -22.403 1.00 70.25 206 ILE A CA 1
ATOM 1726 C C . ILE A 1 206 ? 38.431 -0.849 -21.787 1.00 70.25 206 ILE A C 1
ATOM 1728 O O . ILE A 1 206 ? 38.210 -0.159 -20.792 1.00 70.25 206 ILE A O 1
ATOM 1732 N N . PRO A 1 207 ? 39.654 -0.905 -22.351 1.00 58.41 207 PRO A N 1
ATOM 1733 C CA . PRO A 1 207 ? 40.775 -0.116 -21.850 1.00 58.41 207 PRO A CA 1
ATOM 1734 C C . PRO A 1 207 ? 40.438 1.378 -21.893 1.00 58.41 207 PRO A C 1
ATOM 1736 O O . PRO A 1 207 ? 39.929 1.866 -22.907 1.00 58.41 207 PRO A O 1
ATOM 1739 N N . SER A 1 208 ? 40.729 2.102 -20.811 1.00 65.12 208 SER A N 1
ATOM 1740 C CA . SER A 1 208 ? 40.654 3.565 -20.786 1.00 65.12 208 SER A CA 1
ATOM 1741 C C . SER A 1 208 ? 41.518 4.132 -21.918 1.00 65.12 208 SER A C 1
ATOM 1743 O O . SER A 1 208 ? 42.700 3.800 -22.003 1.00 65.12 208 SER A O 1
ATOM 1745 N N . LYS A 1 209 ? 40.911 4.929 -22.805 1.00 55.22 209 LYS A N 1
ATOM 1746 C CA . LYS A 1 209 ? 41.639 5.706 -23.819 1.00 55.22 209 LYS A CA 1
ATOM 1747 C C . LYS A 1 209 ? 42.476 6.800 -23.175 1.00 55.22 209 LYS A C 1
ATOM 1749 O O . LYS A 1 209 ? 41.984 7.383 -22.183 1.00 55.22 209 LYS A O 1
#

Sequence (209 aa):
MVGVPKLDWMKIKKSKSQRLFNNDNPIFYYNPHWEIEFSSYLKWKDVILEFFKQKKFYNLIFSPHPLIQHLSKKTGYELNEKNIVEDNILVDLESDQCLDGTYTSMADVYIGDISSMVTEWVMEKPRPCIFINAHNVNWKGNDDYYMWRFGKVVNELKEFEDAVKKSTHHNDFEKIQKKLKNEFIYSSDKSSSDLCARFIETKLSIPSK